Protein AF-A0A1Q7R6D3-F1 (afdb_monomer)

Structure (mmCIF, N/CA/C/O backbone):
data_AF-A0A1Q7R6D3-F1
#
_entry.id   AF-A0A1Q7R6D3-F1
#
loop_
_atom_site.group_PDB
_atom_site.id
_atom_site.type_symbol
_atom_site.label_atom_id
_atom_site.label_alt_id
_atom_site.label_comp_id
_atom_site.label_asym_id
_atom_site.label_entity_id
_atom_site.label_seq_id
_atom_site.pdbx_PDB_ins_code
_atom_site.Cartn_x
_atom_site.Cartn_y
_atom_site.Cartn_z
_atom_site.occupancy
_atom_site.B_iso_or_equiv
_atom_site.auth_seq_id
_atom_site.auth_comp_id
_atom_site.auth_asym_id
_atom_site.auth_atom_id
_atom_site.pdbx_PDB_model_num
ATOM 1 N N . MET A 1 1 ? 0.263 -15.324 8.501 1.00 84.19 1 MET A N 1
ATOM 2 C CA . MET A 1 1 ? 0.876 -14.045 8.105 1.00 84.19 1 MET A CA 1
ATOM 3 C C . MET A 1 1 ? 1.053 -13.994 6.594 1.00 84.19 1 MET A C 1
ATOM 5 O O . MET A 1 1 ? 1.609 -14.935 6.040 1.00 84.19 1 MET A O 1
ATOM 9 N N . ALA A 1 2 ? 0.586 -12.932 5.941 1.00 94.69 2 ALA A N 1
ATOM 10 C CA . ALA A 1 2 ? 0.858 -12.639 4.532 1.00 94.69 2 ALA A CA 1
ATOM 11 C C . ALA A 1 2 ? 1.668 -11.337 4.454 1.00 94.69 2 ALA A C 1
ATOM 13 O O . ALA A 1 2 ? 1.435 -10.434 5.253 1.00 94.69 2 ALA A O 1
ATOM 14 N N . VAL A 1 3 ? 2.625 -11.248 3.527 1.00 97.19 3 VAL A N 1
ATOM 15 C CA . VAL A 1 3 ? 3.489 -10.067 3.365 1.00 97.19 3 VAL A CA 1
ATOM 16 C C . VAL A 1 3 ? 3.335 -9.519 1.955 1.00 97.19 3 VAL A C 1
ATOM 18 O O . VAL A 1 3 ? 3.537 -10.253 0.987 1.00 97.19 3 VAL A O 1
ATOM 21 N N . ILE A 1 4 ? 3.019 -8.229 1.855 1.00 98.31 4 ILE A N 1
ATOM 22 C CA . ILE A 1 4 ? 3.123 -7.461 0.613 1.00 98.31 4 ILE A CA 1
ATOM 23 C C . ILE A 1 4 ? 4.510 -6.816 0.608 1.00 98.31 4 ILE A C 1
ATOM 25 O O . ILE A 1 4 ? 4.796 -5.948 1.432 1.00 98.31 4 ILE A O 1
ATOM 29 N N . ALA A 1 5 ? 5.399 -7.282 -0.266 1.00 97.81 5 ALA A N 1
ATOM 30 C CA . ALA A 1 5 ? 6.782 -6.816 -0.302 1.00 97.81 5 ALA A CA 1
ATOM 31 C C . ALA A 1 5 ? 6.940 -5.643 -1.280 1.00 97.81 5 ALA A C 1
ATOM 33 O O . ALA A 1 5 ? 6.613 -5.756 -2.460 1.00 97.81 5 ALA A O 1
ATOM 34 N N . GLU A 1 6 ? 7.433 -4.507 -0.786 1.00 97.19 6 GLU A N 1
ATOM 35 C CA . GLU A 1 6 ? 7.480 -3.257 -1.547 1.00 97.19 6 GLU A CA 1
ATOM 36 C C . GLU A 1 6 ? 8.822 -3.036 -2.258 1.00 97.19 6 GLU A C 1
ATOM 38 O O . GLU A 1 6 ? 9.890 -3.066 -1.646 1.00 97.19 6 GLU A O 1
ATOM 43 N N . ILE A 1 7 ? 8.757 -2.752 -3.556 1.00 95.25 7 ILE A N 1
ATOM 44 C CA . ILE A 1 7 ? 9.892 -2.419 -4.414 1.00 95.25 7 ILE A CA 1
ATOM 45 C C . ILE A 1 7 ? 9.997 -0.895 -4.493 1.00 95.25 7 ILE A C 1
ATOM 47 O O . ILE A 1 7 ? 9.215 -0.244 -5.184 1.00 95.25 7 ILE A O 1
ATOM 51 N N . LYS A 1 8 ? 10.973 -0.325 -3.775 1.00 89.44 8 LYS A N 1
ATOM 52 C CA . LYS A 1 8 ? 11.126 1.127 -3.607 1.00 89.44 8 LYS A CA 1
ATOM 53 C C . LYS A 1 8 ? 12.582 1.580 -3.735 1.00 89.44 8 LYS A C 1
ATOM 55 O O . LYS A 1 8 ? 13.451 1.095 -3.009 1.00 89.44 8 LYS A O 1
ATOM 60 N N . GLY A 1 9 ? 12.841 2.526 -4.642 1.00 81.50 9 GLY A N 1
ATOM 61 C CA . GLY A 1 9 ? 14.172 3.105 -4.874 1.00 81.50 9 GLY A CA 1
ATOM 62 C C . GLY A 1 9 ? 14.505 4.278 -3.947 1.00 81.50 9 GLY A C 1
ATOM 63 O O . GLY A 1 9 ? 15.630 4.378 -3.450 1.00 81.50 9 GLY A O 1
ATOM 64 N N . ALA A 1 10 ? 13.526 5.136 -3.662 1.00 84.44 10 ALA A N 1
ATOM 65 C CA . ALA A 1 10 ? 13.665 6.295 -2.783 1.00 84.44 10 ALA A CA 1
ATOM 66 C C . ALA A 1 10 ? 12.393 6.544 -1.958 1.00 84.44 10 ALA A C 1
ATOM 68 O O . ALA A 1 10 ? 11.346 5.954 -2.213 1.00 84.44 10 ALA A O 1
ATOM 69 N N . SER A 1 11 ? 12.474 7.417 -0.956 1.00 82.75 11 SER A N 1
ATOM 70 C CA . SER A 1 11 ? 11.296 7.985 -0.294 1.00 82.75 11 SER A CA 1
ATOM 71 C C . SER A 1 11 ? 11.560 9.414 0.193 1.00 82.75 11 SER A C 1
ATOM 73 O O . SER A 1 11 ? 12.707 9.740 0.510 1.00 82.75 11 SER A O 1
ATOM 75 N N . PRO A 1 12 ? 10.522 10.252 0.376 1.00 79.50 12 PRO A N 1
ATOM 76 C CA . PRO A 1 12 ? 10.679 11.590 0.959 1.00 79.50 12 PRO A CA 1
ATOM 77 C C . PRO A 1 12 ? 11.350 11.591 2.337 1.00 79.50 12 PRO A C 1
ATOM 79 O O . PRO A 1 12 ? 12.097 12.504 2.670 1.00 79.50 12 PRO A O 1
ATOM 82 N N . SER A 1 13 ? 11.108 10.548 3.135 1.00 77.75 13 SER A N 1
ATOM 83 C CA . SER A 1 13 ? 11.624 10.432 4.502 1.00 77.75 13 SER A CA 1
ATOM 84 C C . SER A 1 13 ? 13.090 10.028 4.594 1.00 77.75 13 SER A C 1
ATOM 86 O O . SER A 1 13 ? 13.737 10.298 5.600 1.00 77.75 13 SER A O 1
ATOM 88 N N . THR A 1 14 ? 13.593 9.290 3.605 1.00 77.19 14 THR A N 1
ATOM 89 C CA . THR A 1 14 ? 14.882 8.584 3.706 1.00 77.19 14 THR A CA 1
ATOM 90 C C . THR A 1 14 ? 15.811 8.927 2.541 1.00 77.19 14 THR A C 1
ATOM 92 O O . THR A 1 14 ? 16.975 8.538 2.546 1.00 77.19 14 THR A O 1
ATOM 95 N N . GLY A 1 15 ? 15.330 9.699 1.562 1.00 80.69 15 GLY A N 1
ATOM 96 C CA . GLY A 1 15 ? 16.054 9.987 0.333 1.00 80.69 15 GLY A CA 1
ATOM 97 C C . GLY A 1 15 ? 16.224 8.722 -0.505 1.00 80.69 15 GLY A C 1
ATOM 98 O O . GLY A 1 15 ? 15.342 7.863 -0.551 1.00 80.69 15 GLY A O 1
ATOM 99 N N . THR A 1 16 ? 17.363 8.596 -1.180 1.00 81.38 16 THR A N 1
ATOM 100 C CA . THR A 1 16 ? 17.691 7.401 -1.963 1.00 81.38 16 THR A CA 1
ATOM 101 C C . THR A 1 16 ? 17.960 6.212 -1.044 1.00 81.38 16 THR A C 1
ATOM 103 O O . THR A 1 16 ? 18.919 6.215 -0.278 1.00 81.38 16 THR A O 1
ATOM 106 N N . ILE A 1 17 ? 17.131 5.173 -1.153 1.00 78.50 17 ILE A N 1
ATOM 107 C CA . ILE A 1 17 ? 17.284 3.914 -0.411 1.00 78.50 17 ILE A CA 1
ATOM 108 C C . ILE A 1 17 ? 18.229 2.985 -1.178 1.00 78.50 17 ILE A C 1
ATOM 110 O O . ILE A 1 17 ? 19.115 2.360 -0.593 1.00 78.50 17 ILE A O 1
ATOM 114 N N . ARG A 1 18 ? 18.062 2.910 -2.504 1.00 76.31 18 ARG A N 1
ATOM 115 C CA . ARG A 1 18 ? 18.926 2.149 -3.414 1.00 76.31 18 ARG A CA 1
ATOM 116 C C . ARG A 1 18 ? 19.084 2.891 -4.736 1.00 76.31 18 ARG A C 1
ATOM 118 O O . ARG A 1 18 ? 18.108 3.168 -5.420 1.00 76.31 18 ARG A O 1
ATOM 125 N N . THR A 1 19 ? 20.331 3.165 -5.107 1.00 64.12 19 THR A N 1
ATOM 126 C CA . THR A 1 19 ? 20.713 3.913 -6.317 1.00 64.12 19 THR A CA 1
ATOM 127 C C . THR A 1 19 ? 20.496 3.143 -7.619 1.00 64.12 19 THR A C 1
ATOM 129 O O . THR A 1 19 ? 20.293 3.764 -8.655 1.00 64.12 19 THR A O 1
ATOM 132 N N . SER A 1 20 ? 20.522 1.808 -7.584 1.00 69.69 20 SER A N 1
ATOM 133 C CA . SER A 1 20 ? 20.203 0.947 -8.728 1.00 69.69 20 SER A CA 1
ATOM 134 C C . SER A 1 20 ? 19.292 -0.192 -8.273 1.00 69.69 20 SER A C 1
ATOM 136 O O . SER A 1 20 ? 19.756 -1.199 -7.731 1.00 69.69 20 SER A O 1
ATOM 138 N N . VAL A 1 21 ? 17.985 -0.019 -8.448 1.00 73.50 21 VAL A N 1
ATOM 139 C CA . VAL A 1 21 ? 17.007 -1.090 -8.239 1.00 73.50 21 VAL A CA 1
ATOM 140 C C . VAL A 1 21 ? 16.688 -1.677 -9.603 1.00 73.50 21 VAL A C 1
ATOM 142 O O . VAL A 1 21 ? 16.088 -0.998 -10.425 1.00 73.50 21 VAL A O 1
ATOM 145 N N . ASP A 1 22 ? 17.093 -2.923 -9.847 1.00 91.44 22 ASP A N 1
ATOM 146 C CA . ASP A 1 22 ? 16.428 -3.735 -10.864 1.00 91.44 22 ASP A CA 1
ATOM 147 C C . ASP A 1 22 ? 15.135 -4.266 -10.222 1.00 91.44 22 ASP A C 1
ATOM 149 O O . ASP A 1 22 ? 15.204 -5.144 -9.351 1.00 91.44 22 ASP A O 1
ATOM 153 N N . PRO A 1 23 ? 13.962 -3.711 -10.577 1.00 94.56 23 PRO A N 1
ATOM 154 C CA . PRO A 1 23 ? 12.713 -4.074 -9.927 1.00 94.56 23 PRO A CA 1
ATOM 155 C C . PRO A 1 23 ? 12.358 -5.544 -10.178 1.00 94.56 23 PRO A C 1
ATOM 157 O O . PRO A 1 23 ? 11.796 -6.189 -9.297 1.00 94.56 23 PRO A O 1
ATOM 160 N N . VAL A 1 24 ? 12.756 -6.116 -11.319 1.00 97.00 24 VAL A N 1
ATOM 161 C CA . VAL A 1 24 ? 12.496 -7.523 -11.646 1.00 97.00 24 VAL A CA 1
ATOM 162 C C . VAL A 1 24 ? 13.358 -8.446 -10.785 1.00 97.00 24 VAL A C 1
ATOM 164 O O . VAL A 1 24 ? 12.852 -9.416 -10.220 1.00 97.00 24 VAL A O 1
ATOM 167 N N . ALA A 1 25 ? 14.643 -8.127 -10.612 1.00 96.19 25 ALA A N 1
ATOM 168 C CA . ALA A 1 25 ? 15.520 -8.908 -9.736 1.00 96.19 25 ALA A CA 1
ATOM 169 C C . ALA A 1 25 ? 15.064 -8.862 -8.264 1.00 96.19 25 ALA A C 1
ATOM 171 O O . ALA A 1 25 ? 15.106 -9.875 -7.555 1.00 96.19 25 ALA A O 1
ATOM 172 N N . VAL A 1 26 ? 14.593 -7.699 -7.797 1.00 96.00 26 VAL A N 1
ATOM 173 C CA . VAL A 1 26 ? 14.030 -7.557 -6.445 1.00 96.00 26 VAL A CA 1
ATOM 174 C C . VAL A 1 26 ? 12.727 -8.346 -6.307 1.00 96.00 26 VAL A C 1
ATOM 176 O O . VAL A 1 26 ? 12.587 -9.086 -5.334 1.00 96.00 26 VAL A O 1
ATOM 179 N N . ALA A 1 27 ? 11.822 -8.263 -7.287 1.00 97.56 27 ALA A N 1
ATOM 180 C CA . ALA A 1 27 ? 10.591 -9.052 -7.313 1.00 97.56 27 ALA A CA 1
ATOM 181 C C . ALA A 1 27 ? 10.876 -10.556 -7.197 1.00 97.56 27 ALA A C 1
ATOM 183 O O . ALA A 1 27 ? 10.295 -11.223 -6.344 1.00 97.56 27 ALA A O 1
ATOM 184 N N . GLY A 1 28 ? 11.841 -11.074 -7.968 1.00 97.69 28 GLY A N 1
ATOM 185 C CA . GLY A 1 28 ? 12.251 -12.480 -7.889 1.00 97.69 28 GLY A CA 1
ATOM 186 C C . GLY A 1 28 ? 12.813 -12.871 -6.518 1.00 97.69 28 GLY A C 1
ATOM 187 O O . GLY A 1 28 ? 12.562 -13.973 -6.031 1.00 97.69 28 GLY A O 1
ATOM 188 N N . THR A 1 29 ? 13.519 -11.953 -5.850 1.00 97.44 29 THR A N 1
ATOM 189 C CA . THR A 1 29 ? 14.011 -12.173 -4.480 1.00 97.44 29 THR A CA 1
ATOM 190 C C . THR A 1 29 ? 12.859 -12.237 -3.474 1.00 97.44 29 THR A C 1
ATOM 192 O O . THR A 1 29 ? 12.865 -13.095 -2.593 1.00 97.44 29 THR A O 1
ATOM 195 N N . TYR A 1 30 ? 11.859 -11.360 -3.599 1.00 97.88 30 TYR A N 1
ATOM 196 C CA . TYR A 1 30 ? 10.677 -11.370 -2.731 1.00 97.88 30 TYR A CA 1
ATOM 197 C C . TYR A 1 30 ? 9.782 -12.588 -2.965 1.00 97.88 30 TYR A C 1
ATOM 199 O O . TYR A 1 30 ? 9.312 -13.184 -1.996 1.00 97.88 30 TYR A O 1
ATOM 207 N N . GLU A 1 31 ? 9.614 -13.011 -4.217 1.00 97.81 31 GLU A N 1
ATOM 208 C CA . GLU A 1 31 ? 8.899 -14.241 -4.567 1.00 97.81 31 GLU A CA 1
ATOM 209 C C . GLU A 1 31 ? 9.583 -15.475 -3.966 1.00 97.81 31 GLU A C 1
ATOM 211 O O . GLU A 1 31 ? 8.943 -16.250 -3.255 1.00 97.81 31 GLU A O 1
ATOM 216 N N . ALA A 1 32 ? 10.903 -15.612 -4.134 1.00 97.69 32 ALA A N 1
ATOM 217 C CA . ALA A 1 32 ? 11.671 -16.690 -3.504 1.00 97.69 32 ALA A CA 1
ATOM 218 C C . ALA A 1 32 ? 11.655 -16.624 -1.963 1.00 97.69 32 ALA A C 1
ATOM 220 O O . ALA A 1 32 ? 11.755 -17.652 -1.295 1.00 97.69 32 ALA A O 1
ATOM 221 N N . GLY A 1 33 ? 11.516 -15.420 -1.399 1.00 97.19 33 GLY A N 1
ATOM 222 C CA . GLY A 1 33 ? 11.382 -15.175 0.037 1.00 97.19 33 GLY A CA 1
ATOM 223 C C . GLY A 1 33 ? 9.994 -15.473 0.615 1.00 97.19 33 GLY A C 1
ATOM 224 O O . GLY A 1 33 ? 9.822 -15.368 1.829 1.00 97.19 33 GLY A O 1
ATOM 225 N N . GLY A 1 34 ? 9.015 -15.847 -0.218 1.00 97.56 34 GLY A N 1
ATOM 226 C CA . GLY A 1 34 ? 7.664 -16.206 0.217 1.00 97.56 34 GLY A CA 1
ATOM 227 C C . GLY A 1 34 ? 6.722 -15.017 0.424 1.00 97.56 34 GLY A C 1
ATOM 228 O O . GLY A 1 34 ? 5.780 -15.124 1.211 1.00 97.56 34 GLY A O 1
ATOM 229 N N . ALA A 1 35 ? 6.962 -13.884 -0.246 1.00 98.12 35 ALA A N 1
ATOM 230 C CA . ALA A 1 35 ? 5.985 -12.797 -0.289 1.00 98.12 35 ALA A CA 1
ATOM 231 C C . ALA A 1 35 ? 4.651 -13.287 -0.888 1.00 98.12 35 ALA A C 1
ATOM 233 O O . ALA A 1 35 ? 4.630 -14.117 -1.794 1.00 98.12 35 ALA A O 1
ATOM 234 N N . ALA A 1 36 ? 3.535 -12.766 -0.376 1.00 98.25 36 ALA A N 1
ATOM 235 C CA . ALA A 1 36 ? 2.196 -13.100 -0.867 1.00 98.25 36 ALA A CA 1
ATOM 236 C C . ALA A 1 36 ? 1.777 -12.209 -2.047 1.00 98.25 36 ALA A C 1
ATOM 238 O O . ALA A 1 36 ? 1.012 -12.633 -2.908 1.00 98.25 36 ALA A O 1
ATOM 239 N N . ALA A 1 37 ? 2.284 -10.978 -2.072 1.00 98.50 37 ALA A N 1
ATOM 240 C CA . ALA A 1 37 ? 2.074 -10.006 -3.132 1.00 98.50 37 ALA A CA 1
ATOM 241 C C . ALA A 1 37 ? 3.265 -9.041 -3.193 1.00 98.50 37 ALA A C 1
ATOM 243 O O . ALA A 1 37 ? 4.090 -8.979 -2.273 1.00 98.50 37 ALA A O 1
ATOM 244 N N . LEU A 1 38 ? 3.328 -8.266 -4.267 1.00 98.69 38 LEU A N 1
ATOM 245 C CA . LEU A 1 38 ? 4.298 -7.194 -4.452 1.00 98.69 38 LEU A CA 1
ATOM 246 C C . LEU A 1 38 ? 3.592 -5.838 -4.375 1.00 98.69 38 LEU A C 1
ATOM 248 O O . LEU A 1 38 ? 2.443 -5.715 -4.782 1.00 98.69 38 LEU A O 1
ATOM 252 N N . SER A 1 39 ? 4.287 -4.817 -3.887 1.00 98.50 39 SER A N 1
ATOM 253 C CA . SER A 1 39 ? 3.899 -3.409 -4.025 1.00 98.50 39 SER A CA 1
ATOM 254 C C . SER A 1 39 ? 4.962 -2.716 -4.866 1.00 98.50 39 SER A C 1
ATOM 256 O O . SER A 1 39 ? 6.150 -2.834 -4.563 1.00 98.50 39 SER A O 1
ATOM 258 N N . VAL A 1 40 ? 4.570 -2.041 -5.945 1.00 98.06 40 VAL A N 1
ATOM 259 C CA . VAL A 1 40 ? 5.514 -1.377 -6.853 1.00 98.06 40 VAL A CA 1
ATOM 260 C C . VAL A 1 40 ? 5.172 0.099 -6.932 1.00 98.06 40 VAL A C 1
ATOM 262 O O . VAL A 1 40 ? 4.057 0.461 -7.302 1.00 98.06 40 VAL A O 1
ATOM 265 N N . LEU A 1 41 ? 6.141 0.942 -6.576 1.00 96.31 41 LEU A N 1
ATOM 266 C CA . LEU A 1 41 ? 6.000 2.392 -6.660 1.00 96.31 41 LEU A CA 1
ATOM 267 C C . LEU A 1 41 ? 6.077 2.834 -8.122 1.00 96.31 41 LEU A C 1
ATOM 269 O O . LEU A 1 41 ? 7.022 2.474 -8.831 1.00 96.31 41 LEU A O 1
ATOM 273 N N . THR A 1 42 ? 5.123 3.657 -8.545 1.00 96.25 42 THR A N 1
ATOM 274 C CA . THR A 1 42 ? 5.090 4.253 -9.893 1.00 96.25 42 THR A CA 1
ATOM 275 C C . THR A 1 42 ? 5.404 5.747 -9.892 1.00 96.25 42 THR A C 1
ATOM 277 O O . THR A 1 42 ? 5.864 6.260 -10.912 1.00 96.25 42 THR A O 1
ATOM 280 N N . ASP A 1 43 ? 5.273 6.423 -8.746 1.00 94.81 43 ASP A N 1
ATOM 281 C CA . ASP A 1 43 ? 5.568 7.850 -8.639 1.00 94.81 43 ASP A CA 1
ATOM 282 C C . ASP A 1 43 ? 7.072 8.114 -8.816 1.00 94.81 43 ASP A C 1
ATOM 284 O O . ASP A 1 43 ? 7.923 7.740 -7.997 1.00 94.81 43 ASP A O 1
ATOM 288 N N . ALA A 1 44 ? 7.405 8.803 -9.905 1.00 91.31 44 ALA A N 1
ATOM 289 C CA . ALA A 1 44 ? 8.784 9.122 -10.249 1.00 91.31 44 ALA A CA 1
ATOM 290 C C . ALA A 1 44 ? 9.374 10.225 -9.358 1.00 91.31 44 ALA A C 1
ATOM 292 O O . ALA A 1 44 ? 10.574 10.226 -9.081 1.00 91.31 44 ALA A O 1
ATOM 293 N N . LYS A 1 45 ? 8.552 11.183 -8.914 1.00 89.38 45 LYS A N 1
ATOM 294 C CA . LYS A 1 45 ? 9.034 12.429 -8.303 1.00 89.38 45 LYS A CA 1
ATOM 295 C C . LYS A 1 45 ? 9.537 12.235 -6.874 1.00 89.38 45 LYS A C 1
ATOM 297 O O . LYS A 1 45 ? 10.573 12.789 -6.510 1.00 89.38 45 LYS A O 1
ATOM 302 N N . TYR A 1 46 ? 8.790 11.501 -6.063 1.00 86.94 46 TYR A N 1
ATOM 303 C CA . TYR A 1 46 ? 9.024 11.317 -4.634 1.00 86.94 46 TYR A CA 1
ATOM 304 C C . TYR A 1 46 ? 9.639 9.953 -4.320 1.00 86.94 46 TYR A C 1
ATOM 306 O O . TYR A 1 46 ? 10.416 9.843 -3.367 1.00 86.94 46 TYR A O 1
ATOM 314 N N . PHE A 1 47 ? 9.327 8.928 -5.120 1.00 89.50 47 PHE A N 1
ATOM 315 C CA . PHE A 1 47 ? 9.761 7.551 -4.862 1.00 89.50 47 PHE A CA 1
ATOM 316 C C . PHE A 1 47 ? 10.750 6.987 -5.889 1.00 89.50 47 PHE A C 1
ATOM 318 O O . PHE A 1 47 ? 11.359 5.941 -5.638 1.00 89.50 47 PHE A O 1
ATOM 325 N N . GLY A 1 48 ? 10.956 7.682 -7.014 1.00 89.38 48 GLY A N 1
ATOM 326 C CA . GLY A 1 48 ? 11.792 7.194 -8.115 1.00 89.38 48 GLY A CA 1
ATOM 327 C C . GLY A 1 48 ? 11.222 5.937 -8.779 1.00 89.38 48 GLY A C 1
ATOM 328 O O . GLY A 1 48 ? 11.987 5.113 -9.279 1.00 89.38 48 GLY A O 1
ATOM 329 N N . GLY A 1 49 ? 9.902 5.759 -8.704 1.00 93.25 49 GLY A N 1
ATOM 330 C CA . GLY A 1 49 ? 9.161 4.691 -9.362 1.00 93.25 49 GLY A CA 1
ATOM 331 C C . GLY A 1 49 ? 8.938 4.957 -10.849 1.00 93.25 49 GLY A C 1
ATOM 332 O O . GLY A 1 49 ? 9.300 6.015 -11.368 1.00 93.25 49 GLY A O 1
ATOM 333 N N . SER A 1 50 ? 8.348 3.984 -11.544 1.00 95.62 50 SER A N 1
ATOM 334 C CA . SER A 1 50 ? 7.869 4.185 -12.915 1.00 95.62 50 SER A CA 1
ATOM 335 C C . SER A 1 50 ? 6.809 3.157 -13.316 1.00 95.62 50 SER A C 1
ATOM 337 O O . SER A 1 50 ? 6.784 2.031 -12.808 1.00 95.62 50 SER A O 1
ATOM 339 N N . TRP A 1 51 ? 5.956 3.520 -14.274 1.00 97.19 51 TRP A N 1
ATOM 340 C CA . TRP A 1 51 ? 4.975 2.605 -14.865 1.00 97.19 51 TRP A CA 1
ATOM 341 C C . TRP A 1 51 ? 5.640 1.436 -15.606 1.00 97.19 51 TRP A C 1
ATOM 343 O O . TRP A 1 51 ? 5.149 0.308 -15.570 1.00 97.19 51 TRP A O 1
ATOM 353 N N . GLU A 1 52 ? 6.800 1.660 -16.231 1.00 97.31 52 GLU A N 1
ATOM 354 C CA . GLU A 1 52 ? 7.584 0.605 -16.881 1.00 97.31 52 GLU A CA 1
ATOM 355 C C . GLU A 1 52 ? 8.108 -0.417 -15.873 1.00 97.31 52 GLU A C 1
ATOM 357 O O . GLU A 1 52 ? 8.137 -1.610 -16.184 1.00 97.31 52 GLU A O 1
ATOM 362 N N . ALA A 1 53 ? 8.497 0.028 -14.673 1.00 96.50 53 ALA A N 1
ATOM 363 C CA . ALA A 1 53 ? 8.921 -0.854 -13.593 1.00 96.50 53 ALA A CA 1
ATOM 364 C C . ALA A 1 53 ? 7.764 -1.745 -13.125 1.00 96.50 53 ALA A C 1
ATOM 366 O O . ALA A 1 53 ? 7.946 -2.961 -13.035 1.00 96.50 53 ALA A O 1
ATOM 367 N N . LEU A 1 54 ? 6.572 -1.171 -12.912 1.00 98.44 54 LEU A N 1
ATOM 368 C CA . LEU A 1 54 ? 5.356 -1.938 -12.617 1.00 98.44 54 LEU A CA 1
ATOM 369 C C . LEU A 1 54 ? 5.092 -2.976 -13.714 1.00 98.44 54 LEU A C 1
ATOM 371 O O . LEU A 1 54 ? 5.014 -4.167 -13.424 1.00 98.44 54 LEU A O 1
ATOM 375 N N . ALA A 1 55 ? 5.058 -2.554 -14.979 1.00 98.50 55 ALA A N 1
ATOM 376 C CA . ALA A 1 55 ? 4.786 -3.454 -16.096 1.00 98.50 55 ALA A CA 1
ATOM 377 C C . ALA A 1 55 ? 5.845 -4.562 -16.245 1.00 98.50 55 ALA A C 1
ATOM 379 O O . ALA A 1 55 ? 5.524 -5.698 -16.599 1.00 98.50 55 ALA A O 1
ATOM 380 N N . ALA A 1 56 ? 7.120 -4.258 -15.988 1.00 98.25 56 ALA A N 1
ATOM 381 C CA . ALA A 1 56 ? 8.192 -5.248 -16.002 1.00 98.25 56 ALA A CA 1
ATOM 382 C C . ALA A 1 56 ? 8.036 -6.278 -14.874 1.00 98.25 56 ALA A C 1
ATOM 384 O O . ALA A 1 56 ? 8.182 -7.473 -15.130 1.00 98.25 56 ALA A O 1
ATOM 385 N N . VAL A 1 57 ? 7.693 -5.832 -13.660 1.00 98.38 57 VAL A N 1
ATOM 386 C CA . VAL A 1 57 ? 7.448 -6.710 -12.506 1.00 98.38 57 VAL A CA 1
ATOM 387 C C . VAL A 1 57 ? 6.236 -7.607 -12.745 1.00 98.38 57 VAL A C 1
ATOM 389 O O . VAL A 1 57 ? 6.361 -8.821 -12.587 1.00 98.38 57 VAL A O 1
ATOM 392 N N . CYS A 1 58 ? 5.112 -7.050 -13.205 1.00 98.25 58 CYS A N 1
ATOM 393 C CA . CYS A 1 58 ? 3.896 -7.815 -13.503 1.00 98.25 58 CYS A CA 1
ATOM 394 C C . CYS A 1 58 ? 4.125 -8.895 -14.570 1.00 98.25 58 CYS A C 1
ATOM 396 O O . CYS A 1 58 ? 3.550 -9.975 -14.490 1.00 98.25 58 CYS A O 1
ATOM 398 N N . ARG A 1 59 ? 4.983 -8.638 -15.570 1.00 98.25 59 ARG A N 1
ATOM 399 C CA . ARG A 1 59 ? 5.328 -9.644 -16.592 1.00 98.25 59 ARG A CA 1
ATOM 400 C C . ARG A 1 59 ? 6.259 -10.744 -16.084 1.00 98.25 59 ARG A C 1
ATOM 402 O O . ARG A 1 59 ? 6.242 -11.839 -16.639 1.00 98.25 59 ARG A O 1
ATOM 409 N N . ALA A 1 60 ? 7.126 -10.436 -15.123 1.00 97.69 60 ALA A N 1
ATOM 410 C CA . ALA A 1 60 ? 8.210 -11.325 -14.716 1.00 97.69 60 ALA A CA 1
ATOM 411 C C . ALA A 1 60 ? 7.898 -12.157 -13.463 1.00 97.69 60 ALA A C 1
ATOM 413 O O . ALA A 1 60 ? 8.431 -13.258 -13.333 1.00 97.69 60 ALA A O 1
ATOM 414 N N . SER A 1 61 ? 7.066 -11.648 -12.550 1.00 97.12 61 SER A N 1
ATOM 415 C CA . SER A 1 61 ? 6.696 -12.342 -11.312 1.00 97.12 61 SER A CA 1
ATOM 416 C C . SER A 1 61 ? 5.382 -13.105 -11.457 1.00 97.12 61 SER A C 1
ATOM 418 O O . SER A 1 61 ? 4.516 -12.752 -12.255 1.00 97.12 61 SER A O 1
ATOM 420 N N . ARG A 1 62 ? 5.223 -14.162 -10.656 1.00 97.00 62 ARG A N 1
ATOM 421 C CA . ARG A 1 62 ? 3.958 -14.908 -10.539 1.00 97.00 62 ARG A CA 1
ATOM 422 C C . ARG A 1 62 ? 3.068 -14.367 -9.419 1.00 97.00 62 ARG A C 1
ATOM 424 O O . ARG A 1 62 ? 1.931 -14.814 -9.289 1.00 97.00 62 ARG A O 1
ATOM 431 N N . LEU A 1 63 ? 3.590 -13.456 -8.597 1.00 98.38 63 LEU A N 1
ATOM 432 C CA . LEU A 1 63 ? 2.848 -12.824 -7.513 1.00 98.38 63 LEU A CA 1
ATOM 433 C C . LEU A 1 63 ? 1.970 -11.683 -8.045 1.00 98.38 63 LEU A C 1
ATOM 435 O O . LEU A 1 63 ? 2.398 -10.957 -8.945 1.00 98.38 63 LEU A O 1
ATOM 439 N N . PRO A 1 64 ? 0.776 -11.466 -7.464 1.00 98.38 64 PRO A N 1
ATOM 440 C CA . PRO A 1 64 ? -0.012 -10.281 -7.767 1.00 98.38 64 PRO A CA 1
ATOM 441 C C . PRO A 1 64 ? 0.745 -9.022 -7.328 1.00 98.38 64 PRO A C 1
ATOM 443 O O . PRO A 1 64 ? 1.343 -8.985 -6.248 1.00 98.38 64 PRO A O 1
ATOM 446 N N . ALA A 1 65 ? 0.706 -7.987 -8.164 1.00 98.56 65 ALA A N 1
ATOM 447 C CA . ALA A 1 65 ? 1.338 -6.705 -7.885 1.00 98.56 65 ALA A CA 1
ATOM 448 C C . ALA A 1 65 ? 0.290 -5.609 -7.650 1.00 98.56 65 ALA A C 1
ATOM 450 O O . ALA A 1 65 ? -0.634 -5.430 -8.446 1.00 98.56 65 ALA A O 1
ATOM 451 N N . LEU A 1 66 ? 0.476 -4.869 -6.562 1.00 98.75 66 LEU A N 1
ATOM 452 C CA . LEU A 1 66 ? -0.206 -3.627 -6.233 1.00 98.75 66 LEU A CA 1
ATOM 453 C C . LEU A 1 66 ? 0.517 -2.453 -6.910 1.00 98.75 66 LEU A C 1
ATOM 455 O O . LEU A 1 66 ? 1.717 -2.257 -6.701 1.00 98.75 66 LEU A O 1
ATOM 459 N N . CYS A 1 67 ? -0.226 -1.645 -7.665 1.00 98.62 67 CYS A N 1
ATOM 460 C CA . CYS A 1 67 ? 0.213 -0.328 -8.116 1.00 98.62 67 CYS A CA 1
ATOM 461 C C . CYS A 1 67 ? 0.161 0.657 -6.939 1.00 98.62 67 CYS A C 1
ATOM 463 O O . CYS A 1 67 ? -0.924 1.071 -6.516 1.00 98.62 67 CYS A O 1
ATOM 465 N N . LYS A 1 68 ? 1.327 1.018 -6.391 1.00 98.12 68 LYS A N 1
ATOM 466 C CA . LYS A 1 68 ? 1.450 1.966 -5.276 1.00 98.12 68 LYS A CA 1
ATOM 467 C C . LYS A 1 68 ? 1.680 3.372 -5.841 1.00 98.12 68 LYS A C 1
ATOM 469 O O . LYS A 1 68 ? 2.810 3.763 -6.134 1.00 98.12 68 LYS A O 1
ATOM 474 N N . GLU A 1 69 ? 0.581 4.106 -5.992 1.00 97.31 69 GLU A N 1
ATOM 475 C CA . GLU A 1 69 ? 0.508 5.445 -6.589 1.00 97.31 69 GLU A CA 1
ATOM 476 C C . GLU A 1 69 ? -0.503 6.323 -5.837 1.00 97.31 69 GLU A C 1
ATOM 478 O O . GLU A 1 69 ? -1.439 5.810 -5.223 1.00 97.31 69 GLU A O 1
ATOM 483 N N . PHE A 1 70 ? -0.366 7.646 -5.935 1.00 96.94 70 PHE A N 1
ATOM 484 C CA . PHE A 1 70 ? -1.414 8.595 -5.565 1.00 96.94 70 PHE A CA 1
ATOM 485 C C . PHE A 1 70 ? -2.444 8.701 -6.697 1.00 96.94 70 PHE A C 1
ATOM 487 O O . PHE A 1 70 ? -2.369 9.578 -7.562 1.00 96.94 70 PHE A O 1
ATOM 494 N N . ILE A 1 71 ? -3.412 7.786 -6.709 1.00 97.69 71 ILE A N 1
ATOM 495 C CA . ILE A 1 71 ? -4.489 7.789 -7.705 1.00 97.69 71 ILE A CA 1
ATOM 496 C C . ILE A 1 71 ? -5.502 8.889 -7.387 1.00 97.69 71 ILE A C 1
ATOM 498 O O . ILE A 1 71 ? -6.184 8.853 -6.364 1.00 97.69 71 ILE A O 1
ATOM 502 N N . ILE A 1 72 ? -5.615 9.849 -8.302 1.00 97.12 72 ILE A N 1
ATOM 503 C CA . ILE A 1 72 ? -6.556 10.977 -8.252 1.00 97.12 72 ILE A CA 1
ATOM 504 C C . ILE A 1 72 ? -7.358 11.134 -9.553 1.00 97.12 72 ILE A C 1
ATOM 506 O O . ILE A 1 72 ? -8.354 11.860 -9.576 1.00 97.12 72 ILE A O 1
ATOM 510 N N . ASP A 1 73 ? -6.972 10.423 -10.616 1.00 96.94 73 ASP A N 1
ATOM 511 C CA . ASP A 1 73 ? -7.639 10.410 -11.918 1.00 96.94 73 ASP A CA 1
ATOM 512 C C . ASP A 1 73 ? -7.932 8.964 -12.381 1.00 96.94 73 ASP A C 1
ATOM 514 O O . ASP A 1 73 ? -7.063 8.097 -12.249 1.00 96.94 73 ASP A O 1
ATOM 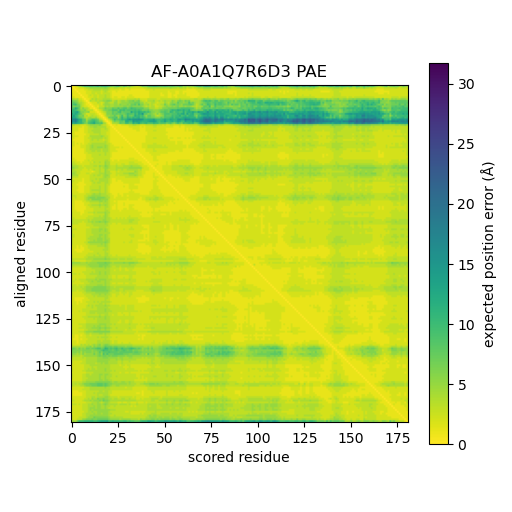518 N N . PRO A 1 74 ? -9.131 8.660 -12.927 1.00 94.81 74 PRO A N 1
ATOM 519 C CA . PRO A 1 74 ? -9.453 7.336 -13.474 1.00 94.81 74 PRO A CA 1
ATOM 520 C C . PRO A 1 74 ? -8.467 6.830 -14.530 1.00 94.81 74 PRO A C 1
ATOM 522 O O . PRO A 1 74 ? -8.258 5.623 -14.627 1.00 94.81 74 PRO A O 1
ATOM 525 N N . TYR A 1 75 ? -7.820 7.730 -15.270 1.00 96.62 75 TYR A N 1
ATOM 526 C CA . TYR A 1 75 ? -6.786 7.373 -16.234 1.00 96.62 75 TYR A CA 1
ATOM 527 C C . TYR A 1 75 ? -5.625 6.604 -15.581 1.00 96.62 75 TYR A C 1
ATOM 529 O O . TYR A 1 75 ? -5.131 5.641 -16.156 1.00 96.62 75 TYR A O 1
ATOM 537 N N . GLN A 1 76 ? -5.251 6.932 -14.339 1.00 97.88 76 GLN A N 1
ATOM 538 C CA . GLN A 1 76 ? -4.200 6.201 -13.616 1.00 97.88 76 GLN A CA 1
ATOM 539 C C . GLN A 1 76 ? -4.614 4.752 -13.304 1.00 97.88 76 GLN A C 1
ATOM 541 O O . GLN A 1 76 ? -3.770 3.862 -13.234 1.00 97.88 76 GLN A O 1
ATOM 546 N N . VAL A 1 77 ? -5.917 4.490 -13.144 1.00 97.88 77 VAL A N 1
ATOM 547 C CA . VAL A 1 77 ? -6.440 3.123 -12.990 1.00 97.88 77 VAL A CA 1
ATOM 548 C C . VAL A 1 77 ? -6.312 2.353 -14.308 1.00 97.88 77 VAL A C 1
ATOM 550 O O . VAL A 1 77 ? -5.961 1.173 -14.297 1.00 97.88 77 VAL A O 1
ATOM 553 N N . ASP A 1 78 ? -6.552 3.014 -15.445 1.00 97.31 78 ASP A N 1
ATOM 554 C CA . ASP A 1 78 ? -6.332 2.426 -16.771 1.00 97.31 78 ASP A CA 1
ATOM 555 C C . ASP A 1 78 ? -4.848 2.122 -17.019 1.00 97.31 78 ASP A C 1
ATOM 557 O O . ASP A 1 78 ? -4.526 1.051 -17.534 1.00 97.31 78 ASP A O 1
ATOM 561 N N . GLU A 1 79 ? -3.941 3.011 -16.604 1.00 97.69 79 GLU A N 1
ATOM 562 C CA . GLU A 1 79 ? -2.492 2.783 -16.688 1.00 97.69 79 GLU A CA 1
ATOM 563 C C . GLU A 1 79 ? -2.048 1.592 -15.832 1.00 97.69 79 GLU A C 1
ATOM 565 O O . GLU A 1 79 ? -1.309 0.729 -16.313 1.00 97.69 79 GLU A O 1
ATOM 570 N N . ALA A 1 80 ? -2.554 1.486 -14.600 1.00 98.19 80 ALA A N 1
ATOM 571 C CA . ALA A 1 80 ? -2.275 0.356 -13.716 1.00 98.19 80 ALA A CA 1
ATOM 572 C C . ALA A 1 80 ? -2.762 -0.973 -14.319 1.00 98.19 80 ALA A C 1
ATOM 574 O O . ALA A 1 80 ? -2.005 -1.949 -14.399 1.00 98.19 80 ALA A O 1
ATOM 575 N N . MET A 1 81 ? -3.991 -0.989 -14.847 1.00 97.81 81 MET A N 1
ATOM 576 C CA . MET A 1 81 ? -4.550 -2.150 -15.543 1.00 97.81 81 MET A CA 1
ATOM 577 C C . MET A 1 81 ? -3.721 -2.522 -16.780 1.00 97.81 81 MET A C 1
ATOM 579 O O . MET A 1 81 ? -3.403 -3.695 -16.976 1.00 97.81 81 MET A O 1
ATOM 583 N N . ALA A 1 82 ? -3.336 -1.544 -17.605 1.00 97.81 82 ALA A N 1
ATOM 584 C CA . ALA A 1 82 ? -2.524 -1.770 -18.801 1.00 97.81 82 ALA A CA 1
ATOM 585 C C . ALA A 1 82 ? -1.116 -2.293 -18.467 1.00 97.81 82 ALA A C 1
ATOM 587 O O . ALA A 1 82 ? -0.558 -3.099 -19.216 1.00 97.81 82 ALA A O 1
ATOM 588 N N . ALA A 1 83 ? -0.557 -1.884 -17.325 1.00 98.00 83 ALA A N 1
ATOM 589 C CA . ALA A 1 83 ? 0.685 -2.431 -16.787 1.00 98.00 83 ALA A CA 1
ATOM 590 C C . ALA A 1 83 ? 0.523 -3.859 -16.226 1.00 98.00 83 ALA A C 1
ATOM 592 O O . ALA A 1 83 ? 1.522 -4.541 -15.991 1.00 98.00 83 ALA A O 1
ATOM 593 N N . GLY A 1 84 ? -0.711 -4.337 -16.044 1.00 97.94 84 GLY A N 1
ATOM 594 C CA . GLY A 1 84 ? -1.025 -5.676 -15.549 1.00 97.94 84 GLY A CA 1
ATOM 595 C C . GLY A 1 84 ? -1.046 -5.789 -14.026 1.00 97.94 84 GLY A C 1
ATOM 596 O O . GLY A 1 84 ? -0.823 -6.882 -13.508 1.00 97.94 84 GLY A O 1
ATOM 597 N N . SER A 1 85 ? -1.264 -4.687 -13.296 1.00 98.19 85 SER A N 1
ATOM 598 C CA . SER A 1 85 ? -1.423 -4.753 -11.839 1.00 98.19 85 SER A CA 1
ATOM 599 C C . SER A 1 85 ? -2.670 -5.549 -11.455 1.00 98.19 85 SER A C 1
ATOM 601 O O . SER A 1 85 ? -3.706 -5.441 -12.106 1.00 98.19 85 SER A 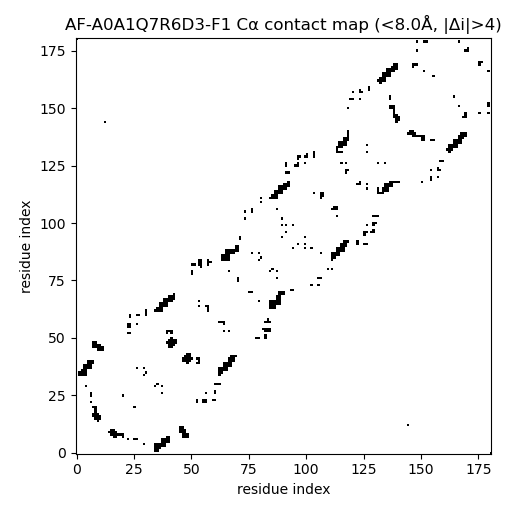O 1
ATOM 603 N N . ALA A 1 86 ? -2.590 -6.297 -10.358 1.00 98.25 86 ALA A N 1
ATOM 604 C CA . ALA A 1 86 ? -3.737 -7.001 -9.789 1.00 98.25 86 ALA A CA 1
ATOM 605 C C . ALA A 1 86 ? -4.582 -6.093 -8.885 1.00 98.25 86 ALA A C 1
ATOM 607 O O . ALA A 1 86 ? -5.772 -6.333 -8.700 1.00 98.25 86 ALA A O 1
ATOM 608 N N . ALA A 1 87 ? -3.963 -5.059 -8.314 1.00 98.50 87 ALA A N 1
ATOM 609 C CA . ALA A 1 87 ? -4.612 -4.134 -7.403 1.00 98.50 87 ALA A CA 1
ATOM 610 C C . ALA A 1 87 ? -4.050 -2.720 -7.542 1.00 98.50 87 ALA A C 1
ATOM 612 O O . ALA A 1 87 ? -2.918 -2.534 -8.001 1.00 98.50 87 ALA A O 1
ATOM 613 N N . VAL A 1 88 ? -4.802 -1.735 -7.057 1.00 98.69 88 VAL A N 1
ATOM 614 C CA . VAL A 1 88 ? -4.331 -0.351 -6.913 1.00 98.69 88 VAL A CA 1
ATOM 615 C C . VAL A 1 88 ? -4.487 0.168 -5.486 1.00 98.69 88 VAL A C 1
ATOM 617 O O . VAL A 1 88 ? -5.319 -0.321 -4.718 1.00 98.69 88 VAL A O 1
ATOM 620 N N . LEU A 1 89 ? -3.678 1.164 -5.132 1.00 98.69 89 LEU A N 1
ATOM 621 C CA . LEU A 1 89 ? -3.816 1.918 -3.890 1.00 98.69 89 LEU A CA 1
ATOM 622 C C . LEU A 1 89 ? -4.818 3.065 -4.072 1.00 98.69 89 LEU A C 1
ATOM 624 O O . LEU A 1 89 ? -4.682 3.858 -5.003 1.00 98.69 89 LEU A O 1
ATOM 628 N N . LEU A 1 90 ? -5.769 3.200 -3.149 1.00 98.62 90 LEU A N 1
ATOM 629 C CA . LEU A 1 90 ? -6.563 4.419 -2.973 1.00 98.62 90 LEU A CA 1
ATOM 630 C C . LEU A 1 90 ? -6.318 4.966 -1.568 1.00 98.62 90 LEU A C 1
ATOM 632 O O . LEU A 1 90 ? -6.257 4.195 -0.619 1.00 98.62 90 LEU A O 1
ATOM 636 N N . ILE A 1 91 ? -6.193 6.281 -1.414 1.00 98.38 91 ILE A N 1
ATOM 637 C CA . ILE A 1 91 ? -5.840 6.894 -0.126 1.00 98.38 91 ILE A CA 1
ATOM 638 C C . ILE A 1 91 ? -7.015 7.741 0.364 1.00 98.38 91 ILE A C 1
ATOM 640 O O . ILE A 1 91 ? -7.386 8.727 -0.276 1.00 98.38 91 ILE A O 1
ATOM 644 N N . ALA A 1 92 ? -7.586 7.388 1.517 1.00 98.00 92 ALA A N 1
ATOM 645 C CA . ALA A 1 92 ? -8.735 8.099 2.087 1.00 98.00 92 ALA A CA 1
ATOM 646 C C . ALA A 1 92 ? -8.399 9.546 2.498 1.00 98.00 92 ALA A C 1
ATOM 648 O O . ALA A 1 92 ? -9.271 10.407 2.502 1.00 98.00 92 ALA A O 1
ATOM 649 N N . ALA A 1 93 ? -7.126 9.840 2.782 1.00 96.50 93 ALA A N 1
ATOM 650 C CA . ALA A 1 93 ? -6.669 11.193 3.101 1.00 96.50 93 ALA A CA 1
ATOM 651 C C . ALA A 1 93 ? -6.679 12.166 1.900 1.00 96.50 93 ALA A C 1
ATOM 653 O O . ALA A 1 93 ? -6.622 13.377 2.108 1.00 96.50 93 ALA A O 1
ATOM 654 N N . ILE A 1 94 ? -6.734 11.672 0.652 1.00 96.19 94 ILE A N 1
ATOM 655 C CA . ILE A 1 94 ? -6.724 12.526 -0.558 1.00 96.19 94 ILE A CA 1
ATOM 656 C C . ILE A 1 94 ? -7.996 12.408 -1.405 1.00 96.19 94 ILE A C 1
ATOM 658 O O . ILE A 1 94 ? -8.203 13.223 -2.302 1.00 96.19 94 ILE A O 1
ATOM 662 N N . LEU A 1 95 ? -8.831 11.400 -1.142 1.00 97.50 95 LEU A N 1
ATOM 663 C CA . LEU A 1 95 ? -10.097 11.168 -1.829 1.00 97.50 95 LEU A CA 1
ATOM 664 C C . LEU A 1 95 ? -11.241 11.349 -0.837 1.00 97.50 95 LEU A C 1
ATOM 666 O O . LEU A 1 95 ? -11.307 10.643 0.167 1.00 97.50 95 LEU A O 1
ATOM 670 N N . ASP A 1 96 ? -12.180 12.244 -1.140 1.00 95.38 96 ASP A N 1
ATOM 671 C CA . ASP A 1 96 ? -13.413 12.318 -0.360 1.00 95.38 96 ASP A CA 1
ATOM 672 C C . ASP A 1 96 ? -14.248 11.028 -0.506 1.00 95.38 96 ASP A C 1
ATOM 674 O O . ASP A 1 96 ? -14.021 10.204 -1.397 1.00 95.38 96 ASP A O 1
ATOM 678 N N . GLY A 1 97 ? -15.249 10.832 0.357 1.00 96.69 97 GLY A N 1
ATOM 679 C CA . GLY A 1 97 ? -16.040 9.594 0.353 1.00 96.69 97 GLY A CA 1
ATOM 680 C C . GLY A 1 97 ? -16.776 9.308 -0.966 1.00 96.69 97 GLY A C 1
ATOM 681 O O . GLY A 1 97 ? -16.945 8.144 -1.337 1.00 96.69 97 GLY A O 1
ATOM 682 N N . ALA A 1 98 ? -17.183 10.342 -1.712 1.00 97.69 98 ALA A N 1
ATOM 683 C CA . ALA A 1 98 ? -17.841 10.166 -3.006 1.00 97.69 98 ALA A CA 1
ATOM 684 C C . ALA A 1 98 ? -16.832 9.774 -4.096 1.00 97.69 98 ALA A C 1
ATOM 686 O O . ALA A 1 98 ? -17.107 8.888 -4.911 1.00 97.69 98 ALA A O 1
ATOM 687 N N . GLN A 1 99 ? -15.652 10.398 -4.094 1.00 97.88 99 GLN A N 1
ATOM 688 C CA . GLN A 1 99 ? -14.537 10.040 -4.963 1.00 97.88 99 GLN A CA 1
ATOM 689 C C . GLN A 1 99 ? -14.068 8.615 -4.681 1.00 97.88 99 GLN A C 1
ATOM 691 O O . GLN A 1 99 ? -13.975 7.829 -5.622 1.00 97.88 99 GLN A O 1
ATOM 696 N N . LEU A 1 100 ? -13.842 8.262 -3.414 1.00 98.44 100 LEU A N 1
ATOM 697 C CA . LEU A 1 100 ? -13.372 6.941 -3.006 1.00 98.44 100 LEU A CA 1
ATOM 698 C C . LEU A 1 100 ? -14.328 5.841 -3.474 1.00 98.44 100 LEU A C 1
ATOM 700 O O . LEU A 1 100 ? -13.894 4.897 -4.130 1.00 98.44 100 LEU A O 1
ATOM 704 N N . ARG A 1 101 ? -15.639 5.997 -3.238 1.00 98.38 101 ARG A N 1
ATOM 705 C CA . ARG A 1 101 ? -16.653 5.047 -3.725 1.00 98.38 101 ARG A CA 1
ATOM 706 C C . ARG A 1 101 ? -16.632 4.917 -5.249 1.00 98.38 101 ARG A C 1
ATOM 708 O O . ARG A 1 101 ? -16.648 3.810 -5.779 1.00 98.38 101 ARG A O 1
ATOM 715 N N . ARG A 1 102 ? -16.554 6.044 -5.965 1.00 97.94 102 ARG A N 1
ATOM 716 C CA . ARG A 1 102 ? -16.485 6.050 -7.434 1.00 97.94 102 ARG A CA 1
ATOM 717 C C . ARG A 1 102 ? -15.244 5.317 -7.949 1.00 97.94 102 ARG A C 1
ATOM 719 O O . ARG A 1 102 ? -15.356 4.576 -8.922 1.00 97.94 102 ARG A O 1
ATOM 726 N N . PHE A 1 103 ? -14.086 5.527 -7.323 1.00 98.44 103 PHE A N 1
ATOM 727 C CA . PHE A 1 103 ? -12.844 4.848 -7.689 1.00 98.44 103 PHE A CA 1
ATOM 728 C C . PHE A 1 103 ? -12.890 3.355 -7.363 1.00 98.44 103 PHE A C 1
ATOM 730 O O . PHE A 1 103 ? -12.522 2.561 -8.221 1.00 98.44 103 PHE A O 1
ATOM 737 N N . LEU A 1 104 ? -13.421 2.957 -6.203 1.00 98.38 104 LEU A N 1
ATOM 738 C CA . LEU A 1 104 ? -13.643 1.545 -5.868 1.00 98.38 104 LEU A CA 1
ATOM 739 C C . LEU A 1 104 ? -14.483 0.837 -6.939 1.00 98.38 104 LEU A C 1
ATOM 741 O O . LEU A 1 104 ? -14.106 -0.228 -7.427 1.00 98.38 104 LEU A O 1
ATOM 745 N N . ASP A 1 105 ? -15.586 1.453 -7.369 1.00 97.44 105 ASP A N 1
ATOM 746 C CA . ASP A 1 105 ? -16.431 0.895 -8.428 1.00 97.44 105 ASP A CA 1
ATOM 747 C C . ASP A 1 105 ? -15.711 0.823 -9.783 1.00 97.44 105 ASP A C 1
ATOM 749 O O . ASP A 1 105 ? -15.922 -0.110 -10.559 1.00 97.44 105 ASP A O 1
ATOM 753 N N . GLU A 1 106 ? -14.869 1.809 -10.086 1.00 96.38 106 GLU A N 1
ATOM 754 C CA . GLU A 1 106 ? -14.110 1.893 -11.334 1.00 96.38 106 GLU A CA 1
ATOM 755 C C . GLU A 1 106 ? -13.009 0.830 -11.423 1.00 96.38 106 GLU A C 1
ATOM 757 O O . GLU A 1 106 ? -12.853 0.179 -12.462 1.00 96.38 106 GLU A O 1
ATOM 762 N N . VAL A 1 107 ? -12.301 0.606 -10.317 1.00 98.06 107 VAL A N 1
ATOM 763 C CA . VAL A 1 107 ? -11.298 -0.454 -10.171 1.00 98.06 107 VAL A CA 1
ATOM 764 C C . VAL A 1 107 ? -11.971 -1.828 -10.256 1.00 98.06 107 VAL A C 1
ATOM 766 O O . VAL A 1 107 ? -11.556 -2.672 -11.054 1.00 98.06 107 VAL A O 1
ATOM 769 N N . ARG A 1 108 ? -13.091 -2.022 -9.543 1.00 96.56 108 ARG A N 1
ATOM 770 C CA . ARG A 1 108 ? -13.864 -3.275 -9.563 1.00 96.56 108 ARG A CA 1
ATOM 771 C C . ARG A 1 108 ? -14.383 -3.615 -10.963 1.00 96.56 108 ARG A C 1
ATOM 773 O O . ARG A 1 108 ? -14.316 -4.770 -11.376 1.00 96.56 108 ARG A O 1
ATOM 780 N N . ARG A 1 109 ? -14.853 -2.625 -11.737 1.00 96.00 109 ARG A N 1
ATOM 781 C CA . ARG A 1 109 ? -15.285 -2.819 -13.140 1.00 96.00 109 ARG A CA 1
ATOM 782 C C . ARG A 1 109 ? -14.175 -3.330 -14.062 1.00 96.00 109 ARG A C 1
ATOM 784 O O . ARG A 1 109 ? -14.483 -3.964 -15.067 1.00 96.00 109 ARG A O 1
ATOM 791 N N . ARG A 1 110 ? -12.912 -3.062 -13.728 1.00 93.88 110 ARG A N 1
ATOM 792 C CA . ARG A 1 110 ? -11.725 -3.530 -14.465 1.00 93.88 110 ARG A CA 1
ATOM 793 C C . ARG A 1 110 ? -11.212 -4.885 -13.986 1.00 93.88 110 ARG A C 1
ATOM 795 O O . ARG A 1 110 ? -10.264 -5.404 -14.563 1.00 93.88 110 ARG A O 1
ATOM 802 N N . GLY A 1 111 ? -11.839 -5.467 -12.963 1.00 95.62 111 GLY A N 1
ATOM 803 C CA . GLY A 1 111 ? -11.435 -6.756 -12.403 1.00 95.62 111 GLY A CA 1
ATOM 804 C C . GLY A 1 111 ? -10.149 -6.697 -11.579 1.00 95.62 111 GLY A C 1
ATOM 805 O O . GLY A 1 111 ? -9.473 -7.714 -11.465 1.00 95.62 111 GLY A O 1
ATOM 806 N N . MET A 1 112 ? -9.806 -5.526 -11.035 1.00 98.00 112 MET A N 1
ATOM 807 C CA . MET A 1 112 ? -8.695 -5.351 -10.097 1.00 98.00 112 MET A CA 1
ATOM 808 C C . MET A 1 112 ? -9.216 -5.192 -8.664 1.00 98.00 112 MET A C 1
ATOM 810 O O . MET A 1 112 ? -10.355 -4.766 -8.452 1.00 98.00 112 MET A O 1
ATOM 814 N N . ASP A 1 113 ? -8.357 -5.482 -7.691 1.00 98.25 113 ASP A N 1
ATOM 815 C CA . ASP A 1 113 ? -8.609 -5.229 -6.271 1.00 98.25 113 ASP A CA 1
ATOM 816 C C . ASP A 1 113 ? -8.173 -3.813 -5.859 1.00 98.25 113 ASP A C 1
ATOM 818 O O . ASP A 1 113 ? -7.483 -3.094 -6.587 1.00 98.25 113 ASP A O 1
ATOM 822 N N . THR A 1 114 ? -8.575 -3.383 -4.663 1.00 98.50 114 THR A N 1
A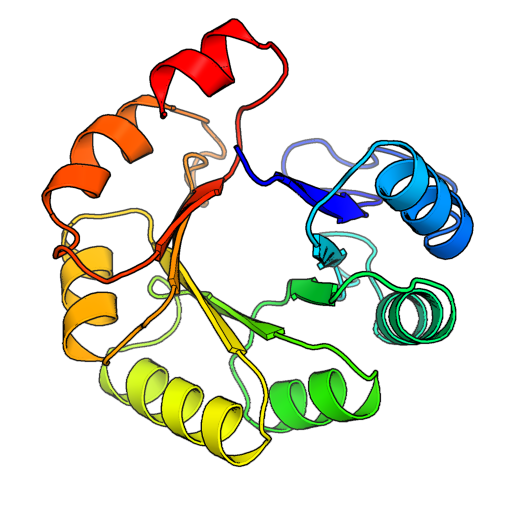TOM 823 C CA . THR A 1 114 ? -8.173 -2.088 -4.097 1.00 98.50 114 THR A CA 1
ATOM 824 C C . THR A 1 114 ? -7.673 -2.249 -2.673 1.00 98.50 114 THR A C 1
ATOM 826 O O . THR A 1 114 ? -8.380 -2.814 -1.847 1.00 98.50 114 THR A O 1
ATOM 829 N N . LEU A 1 115 ? -6.500 -1.692 -2.369 1.00 98.81 115 LEU A N 1
ATOM 830 C CA . LEU A 1 115 ? -6.061 -1.438 -0.997 1.00 98.81 115 LEU A CA 1
ATOM 831 C C . LEU A 1 115 ? -6.409 0.012 -0.641 1.00 98.81 115 LEU A C 1
ATOM 833 O O . LEU A 1 115 ? -5.855 0.934 -1.241 1.00 98.81 115 LEU A O 1
ATOM 837 N N . VAL A 1 116 ? -7.325 0.216 0.310 1.00 98.81 116 VAL A N 1
ATOM 838 C CA . VAL A 1 116 ? -7.685 1.563 0.782 1.00 98.81 116 VAL A CA 1
ATOM 839 C C . VAL A 1 116 ? -6.837 1.940 1.993 1.00 98.81 116 VAL A C 1
ATOM 841 O O . VAL A 1 116 ? -7.008 1.371 3.067 1.00 98.81 116 VAL A O 1
ATOM 844 N N . GLU A 1 117 ? -5.928 2.895 1.821 1.00 98.69 117 GLU A N 1
ATOM 845 C CA . GLU A 1 117 ? -5.025 3.386 2.864 1.00 98.69 117 GLU A CA 1
ATOM 846 C C . GLU A 1 117 ? -5.721 4.414 3.772 1.00 98.69 117 GLU A C 1
ATOM 848 O O . GLU A 1 117 ? -6.353 5.360 3.287 1.00 98.69 117 GLU A O 1
ATOM 853 N N . VAL A 1 118 ? -5.579 4.233 5.088 1.00 98.50 118 VAL A N 1
ATOM 854 C CA . VAL A 1 118 ? -6.156 5.072 6.149 1.00 98.50 118 VAL A CA 1
ATOM 855 C C . VAL A 1 118 ? -5.139 5.360 7.261 1.00 98.50 118 VAL A C 1
ATOM 857 O O . VAL A 1 118 ? -4.258 4.546 7.556 1.00 98.50 118 VAL A O 1
ATOM 860 N N . HIS A 1 119 ? -5.312 6.500 7.928 1.00 97.69 119 HIS A N 1
ATOM 861 C CA . HIS A 1 119 ? -4.432 7.007 8.990 1.00 97.69 119 HIS A CA 1
ATOM 862 C C . HIS A 1 119 ? -5.193 7.411 10.257 1.00 97.69 119 HIS A C 1
ATOM 864 O O . HIS A 1 119 ? -4.609 7.487 11.342 1.00 97.69 119 HIS A O 1
ATOM 870 N N . THR A 1 120 ? -6.496 7.675 10.141 1.00 97.12 120 THR A N 1
ATOM 871 C CA . THR A 1 120 ? -7.331 8.221 11.218 1.00 97.12 120 THR A CA 1
ATOM 872 C C . THR A 1 120 ? -8.653 7.456 11.367 1.00 97.12 120 THR A C 1
ATOM 874 O O . THR A 1 120 ? -9.064 6.746 10.447 1.00 97.12 120 THR A O 1
ATOM 877 N N . PRO A 1 121 ? -9.353 7.576 12.515 1.00 98.12 121 PRO A N 1
ATOM 878 C CA . PRO A 1 121 ? -10.682 6.982 12.693 1.00 98.12 121 PRO A CA 1
ATOM 879 C C . PRO A 1 121 ? -11.712 7.459 11.659 1.00 98.12 121 PRO A C 1
ATOM 881 O O . PRO A 1 121 ? -12.531 6.662 11.206 1.00 98.12 121 PRO A O 1
ATOM 884 N N . ASP A 1 122 ? -11.646 8.731 11.260 1.00 98.06 122 ASP A N 1
ATOM 885 C CA . ASP A 1 122 ? -12.562 9.308 10.271 1.00 98.06 122 ASP A CA 1
ATOM 886 C C . ASP A 1 122 ? -12.313 8.709 8.880 1.00 98.06 122 ASP A C 1
ATOM 888 O O . ASP A 1 122 ? -13.255 8.332 8.185 1.00 98.06 122 ASP A O 1
ATOM 892 N N . GLU A 1 123 ? -11.045 8.521 8.500 1.00 98.31 123 GLU A N 1
ATOM 893 C CA . GLU A 1 123 ? -10.676 7.823 7.262 1.00 98.31 123 GLU A CA 1
ATOM 894 C C . GLU A 1 123 ? -11.130 6.357 7.261 1.00 98.31 123 GLU A C 1
ATOM 896 O O . GLU A 1 123 ? -11.588 5.864 6.230 1.00 98.31 123 GLU A O 1
ATOM 901 N N . VAL A 1 124 ? -11.068 5.664 8.408 1.00 98.62 124 VA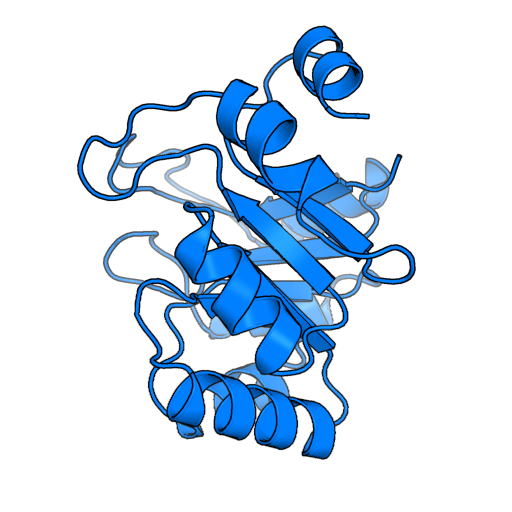L A N 1
ATOM 902 C CA . VAL A 1 124 ? -11.626 4.306 8.545 1.00 98.62 124 VAL A CA 1
ATOM 903 C C . VAL A 1 124 ? -13.129 4.313 8.273 1.00 98.62 124 VAL A C 1
ATOM 905 O O . VAL A 1 124 ? -13.602 3.484 7.498 1.00 98.62 124 VAL A O 1
ATOM 908 N N . ALA A 1 125 ? -13.876 5.245 8.873 1.00 98.31 125 ALA A N 1
ATOM 909 C CA . ALA A 1 125 ? -15.318 5.350 8.652 1.00 98.31 125 ALA A CA 1
ATOM 910 C C . ALA A 1 125 ? -15.640 5.595 7.169 1.00 98.31 125 ALA A C 1
ATOM 912 O O . ALA A 1 125 ? -16.471 4.893 6.597 1.00 98.31 125 ALA A O 1
ATOM 913 N N . VAL A 1 126 ? -14.914 6.512 6.520 1.00 98.31 126 VAL A N 1
ATOM 914 C CA . VAL A 1 126 ? -15.059 6.795 5.084 1.00 98.31 126 VAL A CA 1
ATOM 915 C C . VAL A 1 126 ? -14.756 5.562 4.226 1.00 98.31 126 VAL A C 1
ATOM 917 O O . VAL A 1 126 ? -15.522 5.258 3.312 1.00 98.31 126 VAL A O 1
ATOM 920 N N . ALA A 1 127 ? -13.678 4.828 4.515 1.00 98.56 127 ALA A N 1
ATOM 921 C CA . ALA A 1 127 ? -13.304 3.625 3.771 1.00 98.56 127 ALA A CA 1
ATOM 922 C C . ALA A 1 127 ? -14.343 2.500 3.910 1.00 98.56 127 ALA A C 1
ATOM 924 O O . ALA A 1 127 ? -14.712 1.864 2.919 1.00 98.56 127 ALA A O 1
ATOM 925 N N . VAL A 1 128 ? -14.851 2.285 5.127 1.00 98.38 128 VAL A N 1
ATOM 926 C CA . VAL A 1 128 ? -15.899 1.293 5.409 1.00 98.38 128 VAL A CA 1
ATOM 927 C C . VAL A 1 128 ? -17.201 1.671 4.704 1.00 98.38 128 VAL A C 1
ATOM 929 O O . VAL A 1 128 ? -17.765 0.846 3.985 1.00 98.38 128 VAL A O 1
ATOM 932 N N . ASP A 1 129 ? -17.644 2.924 4.825 1.00 98.12 129 ASP A N 1
ATOM 933 C CA . ASP A 1 129 ? -18.866 3.411 4.177 1.00 98.12 129 ASP A CA 1
ATOM 934 C C . ASP A 1 129 ? -18.759 3.404 2.646 1.00 98.12 129 ASP A C 1
ATOM 936 O O . ASP A 1 129 ? -19.761 3.239 1.941 1.00 98.12 129 ASP A O 1
ATOM 940 N N . ALA A 1 130 ? -17.555 3.577 2.096 1.00 98.06 130 ALA A N 1
ATOM 941 C CA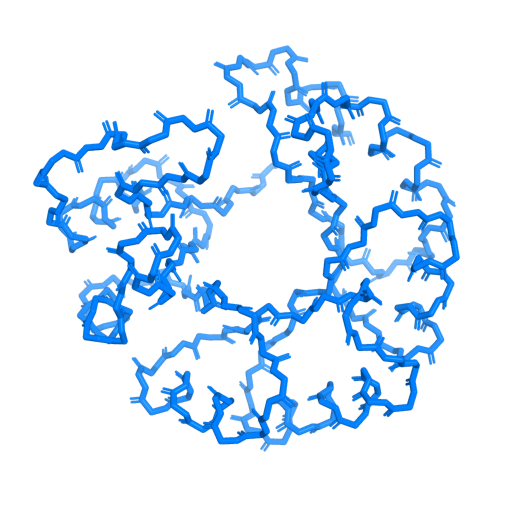 . ALA A 1 130 ? -17.304 3.473 0.661 1.00 98.06 130 ALA A CA 1
ATOM 942 C C . ALA A 1 130 ? -17.366 2.024 0.141 1.00 98.06 130 ALA A C 1
ATOM 944 O O . ALA A 1 130 ? -17.527 1.835 -1.066 1.00 98.06 130 ALA A O 1
ATOM 945 N N . GLY A 1 131 ? -17.314 1.024 1.029 1.00 97.44 131 GLY A N 1
ATOM 946 C CA . GLY A 1 131 ? -17.389 -0.397 0.686 1.00 97.44 131 GLY A CA 1
ATOM 947 C C . GLY A 1 131 ? -16.033 -1.016 0.347 1.00 97.44 131 GLY A C 1
ATOM 948 O O . GLY A 1 131 ? -15.945 -1.801 -0.598 1.00 97.44 131 GLY A O 1
ATOM 949 N N . ALA A 1 132 ? -14.976 -0.623 1.066 1.00 98.25 132 ALA A N 1
ATOM 950 C CA . ALA A 1 132 ? -13.651 -1.219 0.933 1.00 98.25 132 ALA A CA 1
ATOM 951 C C . ALA A 1 132 ? -13.609 -2.648 1.507 1.00 98.25 132 ALA A C 1
ATOM 953 O O . ALA A 1 132 ? -13.961 -2.869 2.664 1.00 98.25 132 ALA A O 1
ATOM 954 N N . ASP A 1 133 ? -13.108 -3.599 0.716 1.00 97.31 133 ASP A N 1
ATOM 955 C CA . ASP A 1 133 ? -12.938 -5.004 1.123 1.00 97.31 133 ASP A CA 1
ATOM 956 C C . ASP A 1 133 ? -11.547 -5.276 1.748 1.00 97.31 133 ASP A C 1
ATOM 958 O O . ASP A 1 133 ? -11.349 -6.244 2.489 1.00 97.31 133 ASP A O 1
ATOM 962 N N . LEU A 1 134 ? -10.583 -4.386 1.482 1.00 98.31 134 LEU A N 1
ATOM 963 C CA . LEU A 1 134 ? -9.201 -4.434 1.953 1.00 98.31 134 LEU A CA 1
ATOM 964 C C . LEU A 1 134 ? -8.753 -3.029 2.393 1.00 98.31 134 LEU A C 1
ATOM 966 O O . LEU A 1 134 ? -8.721 -2.096 1.587 1.00 98.31 134 LEU A O 1
ATOM 970 N N . ILE A 1 135 ? -8.397 -2.882 3.671 1.00 98.75 135 ILE A N 1
ATOM 971 C CA . ILE A 1 135 ? -7.987 -1.605 4.276 1.00 98.75 135 ILE A CA 1
ATOM 972 C C . ILE A 1 135 ? -6.543 -1.696 4.779 1.00 98.75 135 ILE A C 1
ATOM 974 O O . ILE A 1 135 ? -6.194 -2.587 5.554 1.00 98.75 135 ILE A O 1
ATOM 978 N N . GLY A 1 136 ? -5.712 -0.749 4.355 1.00 98.62 136 GLY A N 1
ATOM 979 C CA . GLY A 1 136 ? -4.337 -0.564 4.798 1.00 98.62 136 GLY A CA 1
ATOM 980 C C . GLY A 1 136 ? -4.247 0.509 5.875 1.00 98.62 136 GLY A C 1
ATOM 981 O O . GLY A 1 136 ? -4.592 1.658 5.630 1.00 98.62 136 GLY A O 1
ATOM 982 N N . ILE A 1 137 ? -3.796 0.163 7.078 1.00 98.62 137 ILE A N 1
ATOM 983 C CA . ILE A 1 137 ? -3.509 1.143 8.128 1.00 98.62 137 ILE A CA 1
ATOM 984 C C . ILE A 1 137 ? -2.044 1.552 8.015 1.00 98.62 137 ILE A C 1
ATOM 986 O O . ILE A 1 137 ? -1.148 0.761 8.330 1.00 98.62 137 ILE A O 1
ATOM 990 N N . ASN A 1 138 ? -1.788 2.793 7.610 1.00 98.06 138 ASN A N 1
ATOM 991 C CA . ASN A 1 138 ? -0.431 3.304 7.477 1.00 98.06 138 ASN A CA 1
ATOM 992 C C . ASN A 1 138 ? 0.045 3.925 8.791 1.00 98.06 138 ASN A C 1
ATOM 994 O O . ASN A 1 138 ? -0.423 4.968 9.241 1.00 98.06 138 ASN A O 1
ATOM 998 N N . ASN A 1 139 ? 1.023 3.274 9.420 1.00 97.69 139 ASN A N 1
ATOM 999 C CA . ASN A 1 139 ? 1.596 3.720 10.686 1.00 97.69 139 ASN A CA 1
ATOM 1000 C C . ASN A 1 139 ? 2.497 4.953 10.530 1.00 97.69 139 ASN A C 1
ATOM 1002 O O . ASN A 1 139 ? 3.005 5.453 11.536 1.00 97.69 139 ASN A O 1
ATOM 1006 N N . ARG A 1 140 ? 2.767 5.405 9.297 1.00 94.44 140 ARG A N 1
ATOM 1007 C CA . ARG A 1 140 ? 3.524 6.625 9.022 1.00 94.44 140 ARG A CA 1
ATOM 1008 C C . ARG A 1 140 ? 2.573 7.787 8.792 1.00 94.44 140 ARG A C 1
ATOM 1010 O O . ARG A 1 140 ? 1.806 7.791 7.843 1.00 94.44 140 ARG A O 1
ATOM 1017 N N . ASP A 1 141 ? 2.733 8.810 9.608 1.00 88.00 141 ASP A N 1
ATOM 1018 C CA . ASP A 1 141 ? 2.086 10.097 9.405 1.00 88.00 141 ASP A CA 1
ATOM 1019 C C . ASP A 1 141 ? 2.703 10.812 8.185 1.00 88.00 141 ASP A C 1
ATOM 1021 O O . ASP A 1 141 ? 3.928 10.931 8.089 1.00 88.00 141 ASP A O 1
ATOM 1025 N N . LEU A 1 142 ? 1.878 11.246 7.228 1.00 80.75 142 LEU A N 1
ATOM 1026 C CA . LEU A 1 142 ? 2.347 11.832 5.964 1.00 80.75 142 LEU A CA 1
ATOM 1027 C C . LEU A 1 142 ? 2.894 13.262 6.118 1.00 80.75 142 LEU A C 1
ATOM 1029 O O . LEU A 1 142 ? 3.692 13.690 5.284 1.00 80.75 142 LEU A O 1
ATOM 1033 N N . GLU A 1 143 ? 2.520 13.982 7.180 1.00 83.69 143 GLU A N 1
ATOM 1034 C CA . GLU A 1 143 ? 2.978 15.353 7.440 1.00 83.69 143 GLU A CA 1
ATOM 1035 C C . GLU A 1 143 ? 4.294 15.365 8.225 1.00 83.69 143 GLU A C 1
ATOM 1037 O O . GLU A 1 143 ? 5.247 16.066 7.881 1.00 83.69 143 GLU A O 1
ATOM 1042 N N . THR A 1 144 ? 4.360 14.565 9.288 1.00 87.56 144 THR A N 1
ATOM 1043 C CA . THR A 1 144 ? 5.492 14.522 10.226 1.00 87.56 144 THR A CA 1
ATOM 1044 C C . THR A 1 144 ? 6.506 13.432 9.897 1.00 87.56 144 THR A C 1
ATOM 1046 O O . THR A 1 144 ? 7.612 13.434 10.441 1.00 87.56 144 THR A O 1
ATOM 1049 N N . LEU A 1 145 ? 6.139 12.473 9.039 1.00 85.62 145 LEU A N 1
ATOM 1050 C CA . LEU A 1 145 ? 6.922 11.286 8.668 1.00 85.62 145 LEU A CA 1
ATOM 1051 C C . LEU A 1 145 ? 7.229 10.336 9.834 1.00 85.62 145 LEU A C 1
ATOM 1053 O O . LEU A 1 145 ? 7.945 9.340 9.645 1.00 85.62 145 LEU A O 1
ATOM 1057 N N . ARG A 1 146 ? 6.680 10.606 11.026 1.00 91.19 146 ARG A N 1
ATOM 1058 C CA . ARG A 1 146 ? 6.840 9.773 12.218 1.00 91.19 146 ARG A CA 1
ATOM 1059 C C . ARG A 1 146 ? 6.090 8.464 12.029 1.00 91.19 146 ARG A C 1
ATOM 1061 O O . ARG A 1 146 ? 4.972 8.445 11.529 1.00 91.19 146 ARG A O 1
ATOM 1068 N N . VAL A 1 147 ? 6.708 7.376 12.478 1.00 94.19 147 VAL A N 1
ATOM 1069 C CA . VAL A 1 147 ? 6.100 6.047 12.453 1.00 94.19 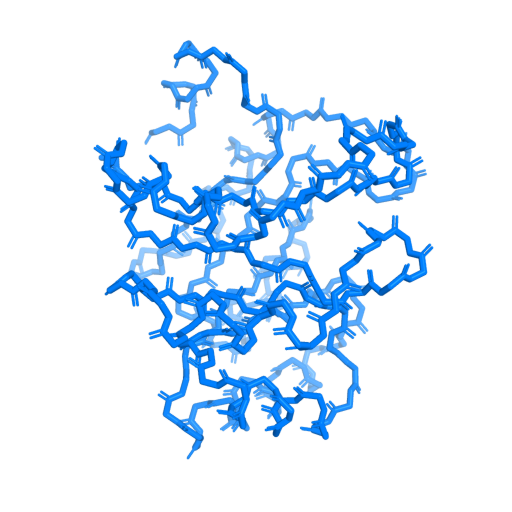147 VAL A CA 1
ATOM 1070 C C . VAL A 1 147 ? 5.678 5.636 13.858 1.00 94.19 147 VAL A C 1
ATOM 1072 O O . VAL A 1 147 ? 6.505 5.649 14.770 1.00 94.19 147 VAL A O 1
ATOM 1075 N N . ASP A 1 148 ? 4.412 5.258 14.019 1.00 95.56 148 ASP A N 1
ATOM 1076 C CA . ASP A 1 148 ? 3.828 4.758 15.264 1.00 95.56 148 ASP A CA 1
ATOM 1077 C C . ASP A 1 148 ? 2.954 3.523 14.995 1.00 95.56 148 ASP A C 1
ATOM 1079 O O . ASP A 1 148 ? 1.831 3.647 14.505 1.00 95.56 148 ASP A O 1
ATOM 1083 N N . LEU A 1 149 ? 3.452 2.332 15.353 1.00 96.69 149 LEU A N 1
ATOM 1084 C CA . LEU A 1 149 ? 2.719 1.064 15.202 1.00 96.69 149 LEU A CA 1
ATOM 1085 C C . LEU A 1 149 ? 1.454 0.988 16.071 1.00 96.69 149 LEU A C 1
ATOM 1087 O O . LEU A 1 149 ? 0.572 0.176 15.796 1.00 96.69 149 LEU A O 1
ATOM 1091 N N . GLU A 1 150 ? 1.330 1.829 17.105 1.00 96.75 150 GLU A N 1
ATOM 1092 C CA . GLU A 1 150 ? 0.080 1.932 17.868 1.00 96.75 150 GLU A CA 1
ATOM 1093 C C . GLU A 1 150 ? -1.074 2.457 17.003 1.00 96.75 150 GLU A C 1
ATOM 1095 O O . GLU A 1 150 ? -2.233 2.262 17.354 1.00 96.75 150 GLU A O 1
ATOM 1100 N N . THR A 1 151 ? -0.797 3.084 15.855 1.00 97.38 151 THR A N 1
ATOM 1101 C CA . THR A 1 151 ? -1.837 3.484 14.894 1.00 97.38 151 THR A CA 1
ATOM 1102 C C . THR A 1 151 ? -2.646 2.276 14.442 1.00 97.38 151 THR A C 1
ATOM 1104 O O . THR A 1 151 ? -3.870 2.285 14.559 1.00 97.38 151 THR A O 1
ATOM 1107 N N . THR A 1 152 ? -1.979 1.190 14.047 1.00 98.00 152 THR A N 1
ATOM 1108 C CA . THR A 1 152 ? -2.665 -0.066 13.715 1.00 98.00 152 THR A CA 1
ATOM 1109 C C . THR A 1 152 ? -3.444 -0.622 14.900 1.00 98.00 152 THR A C 1
ATOM 1111 O O . THR A 1 152 ? -4.614 -0.964 14.743 1.00 98.00 152 THR A O 1
ATOM 1114 N N . VAL A 1 153 ? -2.846 -0.650 16.095 1.00 97.00 153 VAL A N 1
ATOM 1115 C CA . VAL A 1 153 ? -3.503 -1.166 17.311 1.00 97.00 153 VAL A CA 1
ATOM 1116 C C . VAL A 1 153 ? -4.788 -0.389 17.631 1.00 97.00 153 VAL A C 1
ATOM 1118 O O . VAL A 1 153 ? -5.800 -0.989 17.990 1.00 97.00 153 VAL A O 1
ATOM 1121 N N . ARG A 1 154 ? -4.777 0.940 17.462 1.00 97.50 154 ARG A N 1
ATOM 1122 C CA . ARG A 1 154 ? -5.933 1.814 17.724 1.00 97.50 154 ARG A CA 1
ATOM 1123 C C . ARG A 1 154 ? -7.018 1.723 16.653 1.00 97.50 154 ARG A C 1
ATOM 1125 O O . ARG A 1 154 ? -8.195 1.782 16.998 1.00 97.50 154 ARG A O 1
ATOM 1132 N N . LEU A 1 155 ? -6.644 1.627 15.376 1.00 98.44 155 LEU A N 1
ATOM 1133 C CA . LEU A 1 155 ? -7.599 1.682 14.261 1.00 98.44 155 LEU A CA 1
ATOM 1134 C C . LEU A 1 155 ? -8.177 0.315 13.892 1.00 98.44 155 LEU A C 1
ATOM 1136 O O . LEU A 1 155 ? -9.331 0.239 13.476 1.00 98.44 155 LEU A O 1
ATOM 1140 N N . ARG A 1 156 ? -7.426 -0.777 14.088 1.00 97.62 156 ARG A N 1
ATOM 1141 C CA . ARG A 1 156 ? -7.873 -2.137 13.749 1.00 97.62 156 ARG A CA 1
ATOM 1142 C C . ARG A 1 156 ? -9.246 -2.505 14.337 1.00 97.62 156 ARG A C 1
ATOM 1144 O O . ARG A 1 156 ? -10.031 -3.088 13.585 1.00 97.62 156 ARG A O 1
ATOM 1151 N N . PRO A 1 157 ? -9.576 -2.183 15.607 1.00 97.88 157 PRO A N 1
ATOM 1152 C CA . PRO A 1 157 ? -10.882 -2.499 16.194 1.00 97.88 157 PRO A CA 1
ATOM 1153 C C . PRO A 1 157 ? -12.061 -1.731 15.582 1.00 97.88 157 PRO A C 1
ATOM 1155 O O . PRO A 1 157 ? -13.204 -2.135 15.780 1.00 97.88 157 PRO A O 1
ATOM 1158 N N . LEU A 1 158 ? -11.802 -0.632 14.866 1.00 98.31 158 LEU A N 1
ATOM 1159 C CA . LEU A 1 158 ? -12.833 0.168 14.199 1.00 98.31 158 LEU A CA 1
ATOM 1160 C C . LEU A 1 158 ? -13.257 -0.435 12.853 1.00 98.31 158 LEU A C 1
ATOM 1162 O O . LEU A 1 158 ? -14.310 -0.083 12.330 1.00 98.31 158 LEU A O 1
ATOM 1166 N N . ILE A 1 159 ? -12.448 -1.341 12.294 1.00 98.44 159 ILE A N 1
ATOM 1167 C CA . ILE A 1 159 ? -12.711 -1.988 11.009 1.00 98.44 159 ILE A CA 1
ATOM 1168 C C . ILE A 1 159 ? -13.585 -3.234 11.243 1.00 98.44 159 ILE A C 1
ATOM 1170 O O . ILE A 1 159 ? -13.156 -4.142 11.967 1.00 98.44 159 ILE A O 1
ATOM 1174 N N . PRO A 1 160 ? -14.783 -3.320 10.629 1.00 97.81 160 PRO A N 1
ATOM 1175 C CA . PRO A 1 160 ? -15.672 -4.470 10.748 1.00 97.81 160 PRO A CA 1
ATOM 1176 C C . PRO A 1 160 ? -15.019 -5.816 10.412 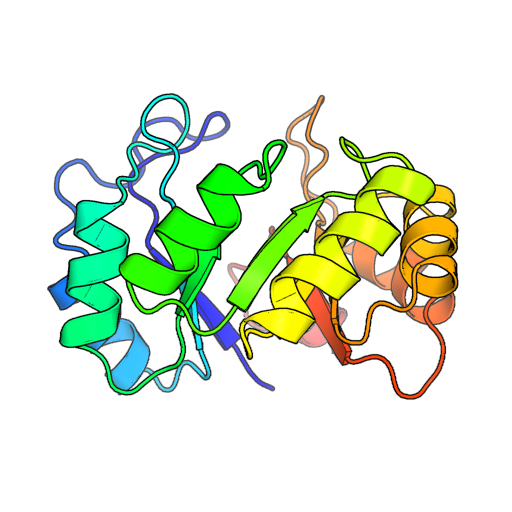1.00 97.81 160 PRO A C 1
ATOM 1178 O O . PRO A 1 160 ? -14.086 -5.921 9.615 1.00 97.81 160 PRO A O 1
ATOM 1181 N N . GLN A 1 161 ? -15.569 -6.881 10.997 1.00 95.88 161 GLN A N 1
ATOM 1182 C CA . GLN A 1 161 ? -15.224 -8.250 10.611 1.00 95.88 161 GLN A CA 1
ATOM 1183 C C . GLN A 1 161 ? -15.582 -8.493 9.137 1.00 95.88 161 GLN A C 1
ATOM 1185 O O . GLN A 1 161 ? -16.608 -8.014 8.660 1.00 95.88 161 GLN A O 1
ATOM 1190 N N . GLY A 1 162 ? -14.751 -9.261 8.432 1.00 95.62 162 GLY A N 1
ATOM 1191 C CA . GLY A 1 162 ? -14.918 -9.555 7.004 1.00 95.62 162 GLY A CA 1
ATOM 1192 C C . GLY A 1 162 ? -14.083 -8.673 6.073 1.00 95.62 162 GLY A C 1
ATOM 1193 O O . GLY A 1 162 ? -13.786 -9.112 4.968 1.00 95.62 162 GLY A O 1
ATOM 1194 N N . ILE A 1 163 ? -13.629 -7.502 6.533 1.00 98.00 163 ILE A N 1
ATOM 1195 C CA . ILE A 1 163 ? -12.661 -6.670 5.807 1.00 98.00 163 ILE A CA 1
ATOM 1196 C C . ILE A 1 163 ? -11.246 -7.141 6.147 1.00 98.00 163 ILE A C 1
ATOM 1198 O O . ILE A 1 163 ? -10.888 -7.305 7.322 1.00 98.00 163 ILE A O 1
ATOM 1202 N N . VAL A 1 164 ? -10.430 -7.361 5.118 1.00 97.62 164 VAL A N 1
ATOM 1203 C CA . VAL A 1 164 ? -9.018 -7.716 5.293 1.00 97.62 164 VAL A CA 1
ATOM 1204 C C . VAL A 1 164 ? -8.243 -6.464 5.696 1.00 97.62 164 VAL A C 1
ATOM 1206 O O . VAL A 1 164 ? -8.419 -5.402 5.106 1.00 97.62 164 VAL A O 1
ATOM 1209 N N . VAL A 1 165 ? -7.375 -6.582 6.702 1.00 98.12 165 VAL A N 1
ATOM 1210 C CA . VAL A 1 165 ? -6.561 -5.459 7.183 1.00 98.12 165 VAL A CA 1
ATOM 1211 C C . VAL A 1 165 ? -5.088 -5.711 6.916 1.00 98.12 165 VAL A C 1
ATOM 1213 O O . VAL A 1 165 ? -4.570 -6.785 7.221 1.00 98.12 165 VAL A O 1
ATOM 1216 N N . VAL A 1 166 ? -4.419 -4.699 6.373 1.00 98.31 166 VAL A N 1
ATOM 1217 C CA . VAL A 1 166 ? -2.971 -4.653 6.154 1.00 98.31 166 VAL A CA 1
ATOM 1218 C C . VAL A 1 166 ? -2.395 -3.570 7.058 1.00 98.31 166 VAL A C 1
ATOM 1220 O O . VAL A 1 166 ? -2.955 -2.486 7.156 1.00 98.31 166 VAL A O 1
ATOM 1223 N N . SER A 1 167 ? -1.287 -3.849 7.739 1.00 98.00 167 SER A N 1
ATOM 1224 C CA . SER A 1 167 ? -0.545 -2.829 8.484 1.00 98.00 167 SER A CA 1
ATOM 1225 C C . SER A 1 167 ? 0.667 -2.394 7.671 1.00 98.00 167 SER A C 1
ATOM 1227 O O . SER A 1 167 ? 1.449 -3.234 7.222 1.00 98.00 167 SER A O 1
ATOM 1229 N N . GLU A 1 168 ? 0.833 -1.091 7.475 1.00 97.19 168 GLU A N 1
ATOM 1230 C CA . GLU A 1 168 ? 1.856 -0.515 6.604 1.00 97.19 168 GLU A CA 1
ATOM 1231 C C . GLU A 1 168 ? 2.818 0.376 7.390 1.00 97.19 168 GLU A C 1
ATOM 1233 O O . GLU A 1 168 ? 2.446 1.011 8.373 1.00 97.19 168 GLU A O 1
ATOM 1238 N N . SER A 1 169 ? 4.067 0.466 6.925 1.00 94.50 169 SER A N 1
ATOM 1239 C CA . SER A 1 169 ? 5.159 1.232 7.549 1.00 94.50 169 SER A CA 1
ATOM 1240 C C . SER A 1 169 ? 5.609 0.740 8.938 1.00 94.50 169 SER A C 1
ATOM 1242 O O . SER A 1 169 ? 4.817 0.409 9.810 1.00 94.50 169 SER A O 1
ATOM 1244 N N . GLY A 1 170 ? 6.926 0.769 9.187 1.00 92.62 170 GLY A N 1
ATOM 1245 C CA . GLY A 1 170 ? 7.488 0.587 10.538 1.00 92.62 170 GLY A CA 1
ATOM 1246 C C . GLY A 1 170 ? 7.963 -0.811 10.916 1.00 92.62 170 GLY A C 1
ATOM 1247 O O . GLY A 1 170 ? 8.333 -1.021 12.069 1.00 92.62 170 GLY A O 1
ATOM 1248 N N . PHE A 1 171 ? 8.010 -1.741 9.964 1.00 94.94 171 PHE A N 1
ATOM 1249 C CA . PHE A 1 171 ? 8.451 -3.115 10.198 1.00 94.94 171 PHE A CA 1
ATOM 1250 C C . PHE A 1 171 ? 9.919 -3.309 9.815 1.00 94.94 171 PHE A C 1
ATOM 1252 O O . PHE A 1 171 ? 10.292 -3.192 8.650 1.00 94.94 171 PHE A O 1
ATOM 1259 N N . ALA A 1 172 ? 10.750 -3.625 10.805 1.00 93.44 172 ALA A N 1
ATOM 1260 C CA . ALA A 1 172 ? 12.152 -4.018 10.637 1.00 93.44 172 ALA A CA 1
ATOM 1261 C C . ALA A 1 172 ? 12.508 -5.287 11.432 1.00 93.44 172 ALA A C 1
ATOM 1263 O O . ALA A 1 172 ? 13.526 -5.924 11.171 1.00 93.44 172 ALA A O 1
ATOM 1264 N N . THR A 1 173 ? 11.680 -5.661 12.409 1.00 95.44 173 THR A N 1
ATOM 1265 C CA . THR A 1 173 ? 11.905 -6.807 13.294 1.00 95.44 173 THR A CA 1
ATOM 1266 C C . THR A 1 173 ? 10.648 -7.659 13.419 1.00 95.44 173 THR A C 1
ATOM 1268 O O . THR A 1 173 ? 9.531 -7.163 13.290 1.00 95.44 173 THR A O 1
ATOM 1271 N N . ARG A 1 174 ? 10.825 -8.944 13.738 1.00 94.44 174 ARG A N 1
ATOM 1272 C CA . ARG A 1 174 ? 9.715 -9.873 13.989 1.00 94.44 174 ARG A CA 1
A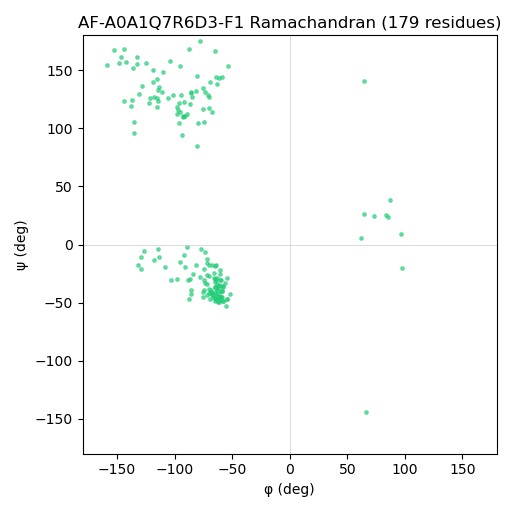TOM 1273 C C . ARG A 1 174 ? 8.807 -9.418 15.139 1.00 94.44 174 ARG A C 1
ATOM 1275 O O . ARG A 1 174 ? 7.596 -9.483 14.991 1.00 94.44 174 ARG A O 1
ATOM 1282 N N . ALA A 1 175 ? 9.372 -8.874 16.217 1.00 95.75 175 ALA A N 1
ATOM 1283 C CA . ALA A 1 175 ? 8.596 -8.387 17.362 1.00 95.75 175 ALA A CA 1
ATOM 1284 C C . ALA A 1 175 ? 7.618 -7.253 16.991 1.00 95.75 175 ALA A C 1
ATOM 1286 O O . ALA A 1 175 ? 6.561 -7.116 17.596 1.00 95.75 175 ALA A O 1
ATOM 1287 N N . GLN A 1 176 ? 7.954 -6.434 15.987 1.00 95.88 176 GLN A N 1
ATOM 1288 C CA . GLN A 1 176 ? 7.043 -5.404 15.480 1.00 95.88 176 GLN A CA 1
ATOM 1289 C C . GLN A 1 176 ? 5.879 -6.004 14.697 1.00 95.88 176 GLN A C 1
ATOM 1291 O O . GLN A 1 176 ? 4.780 -5.468 14.756 1.00 95.88 176 GLN A O 1
ATOM 1296 N N . VAL A 1 177 ? 6.116 -7.106 13.984 1.00 94.88 177 VAL A N 1
ATOM 1297 C CA . VAL A 1 177 ? 5.064 -7.824 13.261 1.00 94.88 177 VAL A CA 1
ATOM 1298 C C . VAL A 1 177 ? 4.116 -8.503 14.248 1.00 94.88 177 VAL A C 1
ATOM 1300 O O . VAL A 1 177 ? 2.915 -8.294 14.171 1.00 94.88 177 VAL A O 1
ATOM 1303 N N . GLU 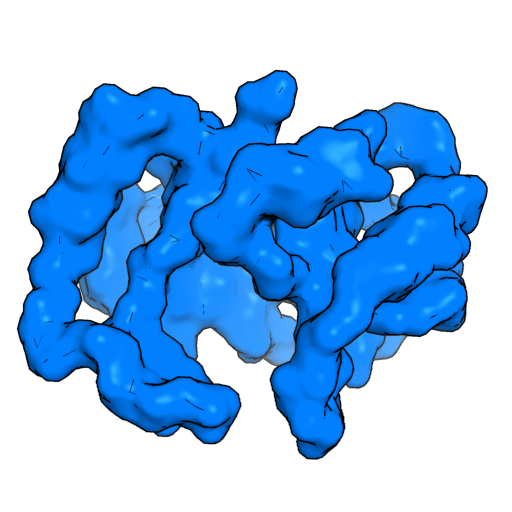A 1 178 ? 4.657 -9.199 15.250 1.00 94.31 178 GLU A N 1
ATOM 1304 C CA . GLU A 1 178 ? 3.877 -9.862 16.311 1.00 94.31 178 GLU A CA 1
ATOM 1305 C C . GLU A 1 178 ? 3.019 -8.887 17.134 1.00 94.31 178 GLU A C 1
ATOM 1307 O O . GLU A 1 178 ? 2.038 -9.289 17.747 1.00 94.31 178 GLU A O 1
ATOM 1312 N N . LYS A 1 179 ? 3.369 -7.596 17.151 1.00 93.50 179 LYS A N 1
ATOM 1313 C CA . LYS A 1 179 ? 2.590 -6.554 17.832 1.00 93.50 179 LYS A CA 1
ATOM 1314 C C . LYS A 1 179 ? 1.254 -6.245 17.142 1.00 93.50 179 LYS A C 1
ATOM 1316 O O . LYS A 1 179 ? 0.351 -5.741 17.805 1.00 93.50 179 LYS A O 1
ATOM 1321 N N . VAL A 1 180 ? 1.161 -6.456 15.828 1.00 92.06 180 VAL A N 1
ATOM 1322 C CA . VAL A 1 180 ? 0.004 -6.050 15.007 1.00 92.06 180 VAL A CA 1
ATOM 1323 C C . VAL A 1 180 ? -0.774 -7.226 14.409 1.00 92.06 180 VAL A C 1
ATOM 1325 O O . VAL A 1 180 ? -1.776 -6.987 13.734 1.00 92.06 180 VAL A O 1
ATOM 1328 N N . GLU A 1 181 ? -0.306 -8.461 14.618 1.00 83.31 181 GLU A N 1
ATOM 1329 C CA . GLU A 1 181 ? -1.065 -9.688 14.326 1.00 83.31 181 GLU A CA 1
ATOM 1330 C C . GLU A 1 181 ? -2.236 -9.870 15.302 1.00 83.31 181 GLU A C 1
ATOM 1332 O O . GLU A 1 181 ? -3.321 -10.273 14.819 1.00 83.31 181 GLU A O 1
#

Solvent-accessible surface area (backbone atoms only — not comparable to full-atom values): 10008 Å² total; per-residue (Å²): 142,81,42,72,47,70,54,66,30,29,33,85,88,70,42,74,72,41,97,79,68,60,53,51,64,50,47,52,50,39,54,76,70,65,41,63,27,36,30,32,37,36,44,49,89,59,26,60,24,30,63,67,50,41,27,48,29,42,73,71,44,92,51,51,28,30,37,43,46,91,62,85,51,74,65,55,54,53,51,36,49,75,30,51,36,43,24,37,37,39,46,43,90,83,34,55,56,69,55,44,28,53,48,54,54,53,39,48,75,73,74,29,48,56,41,38,33,27,78,46,73,67,32,46,52,39,42,55,75,43,65,54,61,26,39,28,32,40,14,46,42,88,87,78,63,50,68,41,69,62,50,39,67,68,47,54,80,75,53,62,89,88,45,46,77,44,80,34,69,81,77,88,50,70,72,56,50,67,72,73,111

Radius of gyration: 15.51 Å; Cα contacts (8 Å, |Δi|>4): 350; chains: 1; bounding box: 40×32×37 Å

Mean predicted aligned error: 3.13 Å

Secondary structure (DSSP, 8-state):
---EEEE-SEETTTEES-SS--HHHHHHHHHHTT-SEEEEE--TTTS---HHHHHHHHHH-SS-EEEES---SHHHHHHHHHHT-SEEEEETTTS-HHHHHHHHHHHHHTT-EEEEEE-SHHHHHHHHHHT-SEEEEE-B-TTT--B-THHHHHHGGGSPTTSEEEEES--SSHHHHHTT-

Foldseek 3Di:
DAAAAEQFQAAQVGGGPHPDDPLLVVLVVCVVVRHQAYEFEPDCPGTNGRLVSLLNNLVRHPHAYEYEDADPDLVVLVSNVVSPHQEYEYELVVAPLVRLLVSCVSNVVSNHAYEYEDADLVSLVSCVVSPHQHYEYEQADPPVRDGDLVSLVVNVVSHDPRRHYHYHDDDDDPVSVVVND

Nearest PDB structures (foldseek):
  6bma-assembly1_B  TM=9.821E-01  e=3.625E-20  Campylobacter jejuni subsp. jejuni NCTC 11168 = ATCC 700819
  3tsm-assembly1_B  TM=9.780E-01  e=3.017E-19  Brucella abortus 2308
  3t55-assembly1_A  TM=9.830E-01  e=2.359E-18  Mycobacterium tuberculosis
  1jcm-assembly1_P  TM=9.785E-01  e=1.957E-18  Escherichia coli
  3qja-assembly1_A  TM=9.610E-01  e=1.634E-16  Mycobacterium tuberculosis

Sequence (181 aa):
MAVIAEIKGASPSTGTIRTSVDPVAVAGTYEAGGAAALSVLTDAKYFGGSWEALAAVCRASRLPALCKEFIIDPYQVDEAMAAGSAAVLLIAAILDGAQLRRFLDEVRRRGMDTLVEVHTPDEVAVAVDAGADLIGINNRDLETLRVDLETTVRLRPLIPQGIVVVSESGFATRAQVEKVE

pLDDT: mean 95.02, std 5.98, range [64.12, 98.81]